Protein 1EDO (pdb70)

InterPro domains:
  IPR002347 Short-chain dehydrogenase/reductase SDR [PF00106] (79-272)
  IPR002347 Short-chain dehydrogenase/reductase SDR [PR00080] (154-165)
  IPR002347 Short-chain dehydrogenase/reductase SDR [PR00080] (207-215)
  IPR002347 Short-chain dehydrogenase/reductase SDR [PR00080] (227-246)
  IPR002347 Short-chain dehydrogenase/reductase SDR [PR00081] (79-96)
  IPR002347 Short-chain dehydrogenase/reductase SDR [PR00081] (154-165)
  IPR002347 Short-chain dehydrogenase/reductase SDR [PR00081] (201-217)
  IPR002347 Short-chain dehydrogenase/reductase SDR [PR00081] (227-246)
  IPR002347 Short-chain dehydrogenase/reductase SDR [PR00081] (248-265)
  IPR002347 Short-chain dehydrogenase/reductase SDR [PR00081] (281-301)
  IPR011284 3-oxoacyl-(acyl-carrier-protein) reductase [TIGR01830] (80-318)
  IPR020904 Short-chain dehydrogenase/reductase, conserved site [PS00061] (214-242)
  IPR036291 NAD(P)-binding domain superfamily [SSF51735] (79-318)
  IPR050259 Short-chain dehydrogenases/reductases [PTHR42879] (74-318)
  IPR057326 Ketoreductase domain [SM00822] (78-263)

Structure (mmCIF, N/CA/C/O backbone):
data_1EDO
#
_entry.id   1EDO
#
_cell.length_a   129.280
_cell.length_b   129.280
_cell.length_c   92.640
_cell.angle_alpha   90.00
_cell.angle_beta   90.00
_cell.angle_gamma   120.00
#
_symmetry.space_group_name_H-M   'P 64 2 2'
#
loop_
_entity.id
_entity.type
_entity.pdbx_description
1 polymer 'BETA-KETO ACYL CARRIER PROTEIN REDUCTASE'
2 non-polymer 'NADP NICOTINAMIDE-ADENINE-DINUCLEOTIDE PHOSPHATE'
3 water water
#
loop_
_atom_site.group_PDB
_atom_site.id
_atom_site.type_symbol
_atom_site.label_atom_id
_atom_site.label_alt_id
_atom_site.label_comp_id
_atom_site.label_asym_id
_atom_site.label_entity_id
_atom_site.label_seq_id
_atom_site.pdbx_PDB_ins_code
_atom_site.Cartn_x
_atom_site.Cartn_y
_atom_site.Cartn_z
_atom_site.occupancy
_atom_site.B_iso_or_equiv
_atom_site.auth_seq_id
_atom_site.auth_comp_id
_atom_site.auth_asym_id
_atom_site.auth_atom_id
_atom_site.pdbx_PDB_model_num
ATOM 1 N N . SE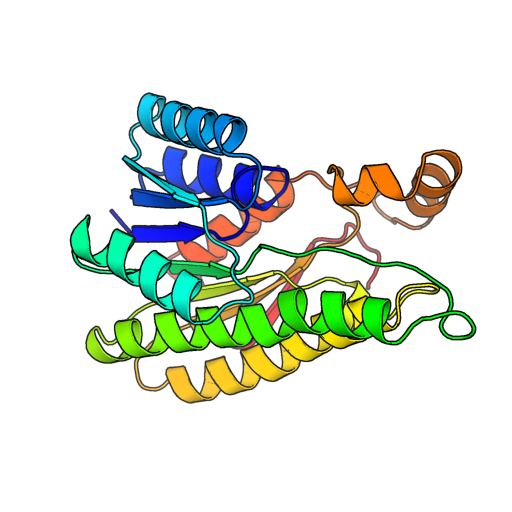R A 1 1 ? -26.060 20.922 40.507 1.00 53.96 17 SER A N 1
ATOM 2 C CA . SER A 1 1 ? -26.798 21.122 39.263 1.00 52.01 17 SER A CA 1
ATOM 3 C C . SER A 1 1 ? -28.065 21.970 39.476 1.00 52.48 17 SER A C 1
ATOM 4 O O . SER A 1 1 ? -29.007 21.533 40.137 1.00 51.81 17 SER A O 1
ATOM 7 N N . PRO A 1 2 ? -28.087 23.179 38.924 1.00 43.19 18 PRO A N 1
ATOM 8 C CA . PRO A 1 2 ? -29.224 24.073 39.124 1.00 37.94 18 PRO A CA 1
ATOM 9 C C . PRO A 1 2 ? -30.446 23.647 38.353 1.00 35.62 18 PRO A C 1
ATOM 10 O O . PRO A 1 2 ? -30.345 23.152 37.226 1.00 38.84 18 PRO A O 1
ATOM 14 N N . VAL A 1 3 ? -31.602 23.857 38.952 1.00 27.55 19 VAL A N 1
ATOM 15 C CA . VAL A 1 3 ? -32.852 23.557 38.283 1.00 31.20 19 VAL A CA 1
ATOM 16 C C . VAL A 1 3 ? -33.323 24.849 37.623 1.00 37.89 19 VAL A C 1
ATOM 17 O O . VAL A 1 3 ? -33.485 25.890 38.300 1.00 33.37 19 VAL A O 1
ATOM 21 N N . VAL A 1 4 ? -33.466 24.804 36.303 1.00 34.83 20 VAL A N 1
ATOM 22 C CA . VAL A 1 4 ? -33.893 25.956 35.538 1.00 33.12 20 VAL A CA 1
ATOM 23 C C . VAL A 1 4 ? -35.215 25.725 34.824 1.00 39.49 20 VAL A C 1
ATOM 24 O O . VAL A 1 4 ? -35.377 24.759 34.083 1.00 42.46 20 VAL A O 1
ATOM 28 N N . VAL A 1 5 ? -36.137 26.665 34.968 1.00 35.77 21 VAL A N 1
ATOM 29 C CA . VAL A 1 5 ? -37.407 26.608 34.265 1.00 33.42 21 VAL A CA 1
ATOM 30 C C . VAL A 1 5 ? -37.367 27.647 33.135 1.00 33.09 21 VAL A C 1
ATOM 31 O O . VAL A 1 5 ? -37.199 28.844 33.388 1.00 34.08 21 VAL A O 1
ATOM 35 N N . VAL A 1 6 ? -37.497 27.199 31.895 1.00 25.75 22 VAL A N 1
ATOM 36 C CA . VAL A 1 6 ? -37.497 28.093 30.736 1.00 21.44 22 VAL A CA 1
ATOM 37 C C . VAL A 1 6 ? -38.875 28.069 30.030 1.00 32.20 22 VAL A C 1
ATOM 38 O O . VAL A 1 6 ? -39.278 27.042 29.489 1.00 32.56 22 VAL A O 1
ATOM 42 N N . THR A 1 7 ? -39.596 29.191 30.017 1.00 30.61 23 THR A N 1
ATOM 43 C CA . THR A 1 7 ? -40.895 29.233 29.346 1.00 24.57 23 THR A CA 1
ATOM 44 C C . THR A 1 7 ? -40.713 29.472 27.847 1.00 31.64 23 THR A C 1
ATOM 45 O O . THR A 1 7 ? -39.822 30.219 27.433 1.00 35.44 23 THR A O 1
ATOM 49 N N . GLY A 1 8 ? -41.543 28.836 27.035 1.00 26.75 24 GLY A N 1
ATOM 50 C CA . GLY A 1 8 ? -41.435 28.962 25.581 1.00 25.19 24 GLY A CA 1
ATOM 51 C C . GLY A 1 8 ? -40.084 28.437 25.103 1.00 29.98 24 GLY A C 1
ATOM 52 O O . GLY A 1 8 ? -39.411 29.074 24.301 1.00 32.31 24 GLY A O 1
ATOM 53 N N . ALA A 1 9 ? -39.705 27.251 25.572 1.00 32.12 25 ALA A N 1
ATOM 54 C CA . ALA A 1 9 ? -38.411 26.653 25.216 1.00 28.39 25 ALA A CA 1
ATOM 55 C C . ALA A 1 9 ? -38.409 25.723 23.993 1.00 33.94 25 ALA A C 1
ATOM 56 O O . ALA A 1 9 ? -37.368 25.167 23.640 1.00 30.30 25 ALA A O 1
ATOM 58 N N . SER A 1 10 ? -39.545 25.595 23.316 1.00 30.35 26 SER A N 1
ATOM 59 C CA . SER A 1 10 ? -39.609 24.715 22.155 1.00 29.00 26 SER A CA 1
ATOM 60 C C . SER A 1 10 ? -39.015 25.277 20.899 1.00 34.00 26 SER A C 1
ATOM 61 O O . SER A 1 10 ? -38.625 24.532 20.021 1.00 36.93 26 SER A O 1
ATOM 64 N N . ARG A 1 11 ? -38.987 26.603 20.792 1.00 31.43 27 ARG A N 1
ATOM 65 C CA . ARG A 1 11 ? -38.442 27.256 19.580 1.00 28.87 27 ARG A CA 1
ATOM 66 C C . ARG A 1 11 ? -37.565 28.471 19.876 1.00 28.47 27 ARG A C 1
ATOM 67 O O . ARG A 1 11 ? -37.527 28.983 20.983 1.00 32.21 27 ARG A O 1
ATOM 75 N N . GLY A 1 12 ? -36.952 29.000 18.816 1.00 27.51 28 GLY A N 1
ATOM 76 C CA . GLY A 1 12 ? -36.119 30.214 18.886 1.00 29.75 28 GLY A CA 1
ATOM 77 C C . GLY A 1 12 ? -35.219 30.429 20.115 1.00 34.35 28 GLY A C 1
ATOM 78 O O . GLY A 1 12 ? -34.434 29.575 20.496 1.00 38.14 28 GLY A O 1
ATOM 79 N N . ILE A 1 13 ? -35.333 31.616 20.704 1.00 31.91 29 ILE A N 1
ATOM 80 C CA . ILE A 1 13 ? -34.510 32.025 21.834 1.00 25.83 29 ILE A CA 1
ATOM 81 C C . ILE A 1 13 ? -34.628 31.125 23.061 1.00 26.99 29 ILE A C 1
ATOM 82 O O . ILE A 1 13 ? -33.618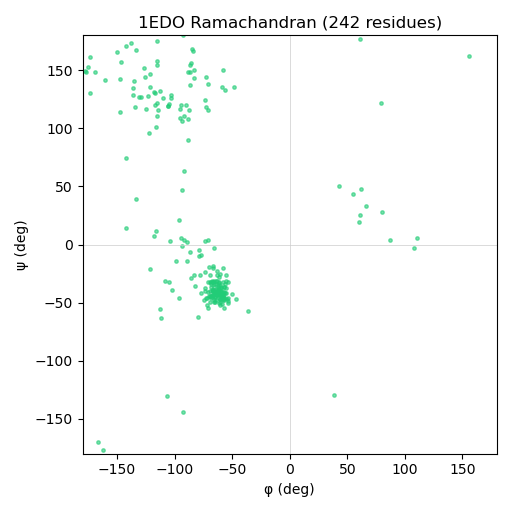 30.767 23.681 1.00 27.06 29 ILE A O 1
ATOM 87 N N . GLY A 1 14 ? -35.855 30.776 23.432 1.00 27.04 30 GLY A N 1
ATOM 88 C CA . GLY A 1 14 ? -36.073 29.917 24.603 1.00 26.67 30 GLY A CA 1
ATOM 89 C C . GLY A 1 14 ? -35.387 28.565 24.412 1.00 29.70 30 GLY A C 1
ATOM 90 O O . GLY A 1 14 ? -34.874 27.968 25.361 1.00 32.33 30 GLY A O 1
ATOM 91 N N . LYS A 1 15 ? -35.375 28.101 23.178 1.00 25.38 31 LYS A N 1
ATOM 92 C CA . LYS A 1 15 ? -34.763 26.824 22.878 1.00 29.61 31 LYS A CA 1
ATOM 93 C C . LYS A 1 15 ? -33.254 26.925 22.974 1.00 37.30 31 LYS A C 1
ATOM 94 O O . LYS A 1 15 ? -32.616 26.075 23.611 1.00 36.35 31 LYS A O 1
ATOM 100 N N . ALA A 1 16 ? -32.680 27.980 22.390 1.00 32.98 32 ALA A N 1
ATOM 101 C CA . ALA A 1 16 ? -31.219 28.177 22.449 1.00 27.56 32 ALA A CA 1
ATOM 102 C C . ALA A 1 16 ? -30.824 28.257 23.908 1.00 25.67 32 ALA A C 1
ATOM 103 O O . ALA A 1 16 ? -29.845 27.658 24.346 1.00 31.18 32 ALA A O 1
ATOM 105 N N . ILE A 1 17 ? -31.630 28.965 24.678 1.00 21.58 33 ILE A N 1
ATOM 106 C CA . ILE A 1 17 ? -31.373 29.075 26.112 1.00 22.24 33 ILE A CA 1
ATOM 107 C C . ILE A 1 17 ? -31.403 27.696 26.778 1.00 31.87 33 ILE A C 1
ATOM 108 O O . ILE A 1 17 ? -30.500 27.332 27.522 1.00 33.37 33 ILE A O 1
ATOM 113 N N . ALA A 1 18 ? -32.453 26.935 26.506 1.00 34.56 34 ALA A N 1
ATOM 114 C CA . ALA A 1 18 ? -32.594 25.612 27.088 1.00 33.50 34 ALA A CA 1
ATOM 115 C C . ALA A 1 18 ? -31.406 24.692 26.752 1.00 34.03 34 ALA A C 1
ATOM 116 O O . ALA A 1 18 ? -30.831 24.053 27.633 1.00 32.64 34 ALA A O 1
ATOM 118 N N . LEU A 1 19 ? -31.016 24.662 25.484 1.00 31.53 35 LEU A N 1
ATOM 119 C CA . LEU A 1 19 ? -29.893 23.846 25.064 1.00 31.22 35 LEU A CA 1
ATOM 120 C C . LEU A 1 19 ? -28.616 24.284 25.749 1.00 42.99 35 LEU A C 1
ATOM 121 O O . LEU A 1 19 ? -27.838 23.443 26.192 1.00 46.02 35 LEU A O 1
ATOM 126 N N . SER A 1 20 ? -28.397 25.582 25.828 1.00 37.36 36 SER A N 1
ATOM 127 C CA . SER A 1 20 ? -27.164 26.015 26.427 1.00 35.65 36 SER A CA 1
ATOM 128 C C . SER A 1 20 ? -27.066 25.734 27.917 1.00 29.83 36 SER A C 1
ATOM 129 O O . SER A 1 20 ? -26.014 25.356 28.402 1.00 33.38 36 SER A O 1
ATOM 132 N N . LEU A 1 21 ? -28.160 25.859 28.640 1.00 28.40 37 LEU A N 1
ATOM 133 C CA . LEU A 1 21 ? -28.113 25.568 30.080 1.00 30.45 37 LEU A CA 1
ATOM 134 C C . LEU A 1 21 ? -28.024 24.063 30.333 1.00 41.55 37 LEU A C 1
ATOM 135 O O . LEU A 1 21 ? -27.566 23.620 31.385 1.00 36.22 37 LEU A O 1
ATOM 140 N N . GLY A 1 22 ? -28.490 23.291 29.347 1.00 40.49 38 GLY A N 1
ATOM 141 C CA . GLY A 1 22 ? -28.442 21.853 29.416 1.00 39.47 38 GLY A CA 1
ATOM 142 C C . GLY A 1 22 ? -27.003 21.423 29.185 1.00 42.09 38 GLY A C 1
ATOM 143 O O . GLY A 1 22 ? -26.449 20.639 29.959 1.00 46.28 38 GLY A O 1
ATOM 144 N N . LYS A 1 23 ? -26.380 21.972 28.144 1.00 36.71 39 LYS A N 1
ATOM 145 C CA . LYS A 1 23 ? -24.982 21.641 27.851 1.00 38.74 39 LYS A CA 1
ATOM 146 C C . LYS A 1 23 ? -24.051 21.956 29.031 1.00 48.41 39 LYS A C 1
ATOM 147 O O . LYS A 1 23 ? -22.957 21.416 29.141 1.00 59.04 39 LYS A O 1
ATOM 149 N N . ALA A 1 24 ? -24.504 22.820 29.937 1.00 42.68 40 ALA A N 1
ATOM 150 C CA . ALA A 1 24 ? -23.715 23.194 31.112 1.00 41.17 40 ALA A CA 1
ATOM 151 C C . ALA A 1 24 ? -24.108 22.312 32.269 1.00 43.32 40 ALA A C 1
ATOM 152 O O . ALA A 1 24 ? -23.694 22.536 33.416 1.00 44.37 40 ALA A O 1
ATOM 154 N N . GLY A 1 25 ? -24.964 21.349 31.962 1.00 39.67 41 GLY A N 1
ATOM 155 C CA . GLY A 1 25 ? -25.415 20.379 32.932 1.00 39.20 41 GLY A CA 1
ATOM 156 C C . GLY A 1 25 ? -26.510 20.763 33.915 1.00 45.22 41 GLY A C 1
ATOM 157 O O . GLY A 1 25 ? -26.578 20.190 34.985 1.00 53.47 41 GLY A O 1
ATOM 158 N N . CYS A 1 26 ? -27.394 21.693 33.555 1.00 36.48 42 CYS A N 1
ATOM 159 C CA . CYS A 1 26 ? -28.479 22.026 34.479 1.00 35.52 42 CYS A CA 1
ATOM 160 C C . CYS A 1 26 ? -29.625 21.059 34.281 1.00 35.68 42 CYS A C 1
ATOM 161 O O . CYS A 1 26 ? -29.673 20.338 33.278 1.00 30.05 42 CYS A O 1
ATOM 164 N N . LYS A 1 27 ? -30.575 21.081 35.214 1.00 35.81 43 LYS A N 1
ATOM 165 C CA . LYS A 1 27 ? -31.808 20.302 35.077 1.00 35.74 43 LYS A CA 1
ATOM 166 C C . LYS A 1 27 ? -32.790 21.317 34.488 1.00 38.70 43 LYS A C 1
ATOM 167 O O . LYS A 1 27 ? -33.062 22.354 35.105 1.00 37.77 43 LYS A O 1
ATOM 173 N N . VAL A 1 28 ? -33.258 21.051 33.273 1.00 32.11 44 VAL A N 1
ATOM 174 C CA . VAL A 1 28 ? -34.114 21.983 32.560 1.00 31.44 44 VAL A CA 1
ATOM 175 C C . VAL A 1 28 ? -35.544 21.565 32.254 1.00 35.35 44 VAL A C 1
ATOM 176 O O . VAL A 1 28 ? -35.781 20.594 31.526 1.00 35.47 44 VAL A O 1
ATOM 180 N N . LEU A 1 29 ? -36.489 22.365 32.737 1.00 32.55 45 LEU A N 1
ATOM 181 C CA . LEU A 1 29 ? -37.894 22.155 32.457 1.00 33.46 45 LEU A CA 1
ATOM 182 C C . LEU A 1 29 ? -38.159 22.915 31.172 1.00 36.27 45 LEU A C 1
ATOM 183 O O . LEU A 1 29 ? -38.132 24.151 31.155 1.00 37.29 45 LEU A O 1
ATOM 188 N N . VAL A 1 30 ? -38.365 22.199 30.076 1.00 33.17 46 VAL A N 1
ATOM 189 C CA . VAL A 1 30 ? -38.654 22.866 28.828 1.00 32.84 46 VAL A CA 1
ATOM 190 C C . VAL A 1 30 ? -40.162 22.998 28.599 1.00 42.01 46 VAL A C 1
ATOM 191 O O . VAL A 1 30 ? -40.860 22.012 28.342 1.00 41.05 46 VAL A O 1
ATOM 195 N N . ASN A 1 31 ? -40.677 24.219 28.754 1.00 34.12 47 ASN A N 1
ATOM 196 C CA . ASN A 1 31 ? -42.099 24.468 28.581 1.00 28.88 47 ASN A CA 1
ATOM 197 C C . ASN A 1 31 ? -42.426 24.739 27.125 1.00 32.02 47 ASN A C 1
ATOM 198 O O . ASN A 1 31 ? -41.587 25.219 26.357 1.00 32.41 47 ASN A O 1
ATOM 203 N N . TYR A 1 32 ? -43.624 24.355 26.720 1.00 28.99 48 TYR A N 1
ATOM 204 C CA . TYR A 1 32 ? -44.066 24.605 25.358 1.00 27.87 48 TYR A CA 1
ATOM 205 C C . TYR A 1 32 ? -45.564 24.770 25.414 1.00 35.84 48 TYR A C 1
ATOM 206 O O . TYR A 1 32 ? -46.184 24.482 26.441 1.00 38.44 48 TYR A O 1
ATOM 215 N N . ALA A 1 33 ? -46.141 25.292 24.348 1.00 31.06 49 ALA A N 1
ATOM 216 C CA . ALA A 1 33 ? -47.575 25.514 24.345 1.00 30.51 49 ALA A CA 1
ATOM 217 C C . ALA A 1 33 ? -48.192 24.584 23.349 1.00 40.12 49 ALA A C 1
ATOM 218 O O . ALA A 1 33 ? -49.080 23.811 23.691 1.00 44.67 49 ALA A O 1
ATOM 220 N N . ARG A 1 34 ? -47.710 24.657 22.119 1.00 30.79 50 ARG A N 1
ATOM 221 C CA . ARG A 1 34 ? -48.271 23.842 21.066 1.00 34.52 50 ARG A CA 1
ATOM 222 C C . ARG A 1 34 ? -47.240 22.919 20.416 1.00 45.05 50 ARG A C 1
ATOM 223 O O . ARG A 1 34 ? -47.600 21.932 19.794 1.00 52.51 50 ARG A O 1
ATOM 225 N N . SER A 1 35 ? -45.957 23.245 20.547 1.00 40.92 51 SER A N 1
ATOM 226 C CA . SER A 1 35 ? -44.923 22.449 19.882 1.00 39.51 51 SER A CA 1
ATOM 227 C C . SER A 1 35 ? -44.345 21.325 20.694 1.00 41.01 51 SER A C 1
ATOM 228 O O . SER A 1 35 ? -43.145 21.300 20.970 1.00 36.67 51 SER A O 1
ATOM 231 N N . ALA A 1 36 ? -45.194 20.366 21.033 1.00 39.49 52 ALA A N 1
ATOM 232 C CA . ALA A 1 36 ? -44.803 19.194 21.814 1.00 37.01 52 ALA A CA 1
ATOM 233 C C . ALA A 1 36 ? -43.614 18.435 21.231 1.00 31.06 52 ALA A C 1
ATOM 234 O O . ALA A 1 36 ? -42.671 18.095 21.938 1.00 34.51 52 ALA A O 1
ATOM 236 N N . LYS A 1 37 ? -43.676 18.147 19.940 1.00 27.38 53 LYS A N 1
ATOM 237 C CA . LYS A 1 37 ? -42.608 17.409 19.314 1.00 29.82 53 LYS A CA 1
ATOM 238 C C . LYS A 1 37 ? -41.296 18.177 19.376 1.00 43.22 53 LYS A C 1
ATOM 239 O O . LYS A 1 37 ? -40.249 17.609 19.683 1.00 45.03 53 LYS A O 1
ATOM 241 N N . ALA A 1 38 ? -41.377 19.465 19.138 1.00 39.81 54 ALA A N 1
ATOM 242 C CA . ALA A 1 38 ? -40.127 20.238 19.111 1.00 32.03 54 ALA A CA 1
ATOM 243 C C . ALA A 1 38 ? -39.527 20.312 20.517 1.00 29.12 54 ALA A C 1
ATOM 244 O O . ALA A 1 38 ? -38.304 20.214 20.695 1.00 36.14 54 ALA A O 1
ATOM 246 N N . ALA A 1 39 ? -40.353 20.371 21.574 1.00 27.12 55 ALA A N 1
ATOM 247 C CA . ALA A 1 39 ? -39.849 20.405 22.937 1.00 28.23 55 ALA A CA 1
ATOM 248 C C . ALA A 1 39 ? -39.143 19.096 23.264 1.00 40.12 55 ALA A C 1
ATOM 249 O O . ALA A 1 39 ? -38.093 19.100 23.901 1.00 41.15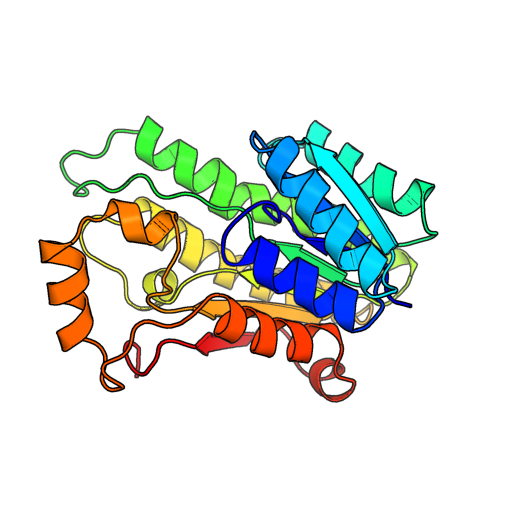 55 ALA A O 1
ATOM 251 N N . GLU A 1 40 ? -39.733 17.983 22.840 1.00 41.48 56 GLU A N 1
ATOM 252 C CA . GLU A 1 40 ? -39.171 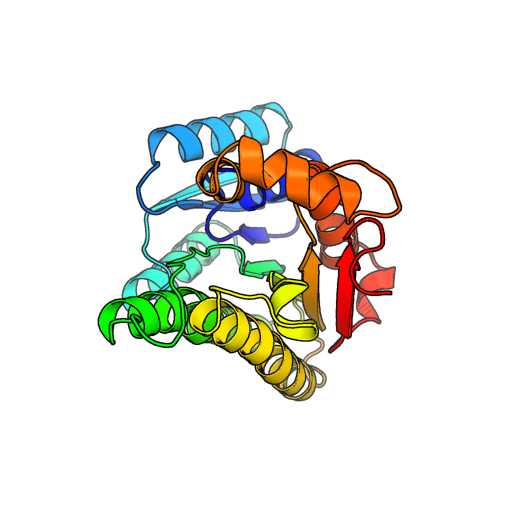16.654 23.116 1.00 39.73 56 GLU A CA 1
ATOM 253 C C . GLU A 1 40 ? -37.763 16.535 22.543 1.00 37.08 56 GLU A C 1
ATOM 254 O O . GLU A 1 40 ? -36.845 16.066 23.213 1.00 36.83 56 GLU A O 1
ATOM 256 N N . GLU A 1 41 ? -37.592 17.006 21.313 1.00 31.04 57 GLU A N 1
ATOM 257 C CA . GLU A 1 41 ? -36.285 16.980 20.676 1.00 37.74 57 GLU A CA 1
ATOM 258 C C . GLU A 1 41 ? -35.281 17.815 21.469 1.00 41.12 57 GLU A C 1
ATOM 259 O O . GLU A 1 41 ? -34.088 17.519 21.493 1.00 39.64 57 GLU A O 1
ATOM 265 N N . VAL A 1 42 ? -35.770 18.876 22.091 1.00 40.40 58 VAL A N 1
ATOM 266 C CA . VAL A 1 42 ? -34.908 19.727 22.874 1.00 40.91 58 VAL A CA 1
ATOM 267 C C . VAL A 1 42 ? -34.494 18.946 24.109 1.00 41.69 58 VAL A C 1
ATOM 268 O O . VAL A 1 42 ? -33.317 18.908 24.474 1.00 40.63 58 VAL A O 1
ATOM 272 N N . SER A 1 43 ? -35.462 18.277 24.717 1.00 40.23 59 SER A N 1
ATOM 273 C CA . SER A 1 43 ? -35.200 17.472 25.898 1.00 43.06 59 SER A CA 1
ATOM 274 C C . SER A 1 43 ? -34.149 16.407 25.603 1.00 50.40 59 SER A C 1
ATOM 275 O O . SER A 1 43 ? -33.261 16.138 26.420 1.00 45.63 59 SER A O 1
ATOM 278 N N . LYS A 1 44 ? -34.275 15.777 24.432 1.00 45.75 60 LYS A N 1
ATOM 279 C CA . LYS A 1 44 ? -33.369 14.706 24.069 1.00 44.94 60 LYS A CA 1
ATOM 280 C C . LYS A 1 44 ? -31.941 15.224 23.890 1.00 48.82 60 LYS A C 1
ATOM 281 O O . LYS A 1 44 ? -30.981 14.615 24.374 1.00 48.32 60 LYS A O 1
ATOM 283 N N . GLN A 1 45 ? -31.818 16.372 23.229 1.00 44.86 61 GLN A N 1
ATOM 284 C CA . GLN A 1 45 ? -30.506 17.003 22.999 1.00 40.23 61 GLN A CA 1
ATOM 285 C C . GLN A 1 45 ? -29.831 17.332 24.329 1.00 37.90 61 GLN A C 1
ATOM 286 O O . GLN A 1 45 ? -28.653 17.035 24.527 1.00 38.06 61 GLN A O 1
ATOM 292 N N . ILE A 1 46 ? -30.590 17.937 25.227 1.00 32.34 62 ILE A N 1
ATOM 293 C CA . ILE A 1 46 ? -30.069 18.298 26.541 1.00 32.79 62 ILE A CA 1
ATOM 294 C C . ILE A 1 46 ? -29.512 17.044 27.204 1.00 48.30 62 ILE A C 1
ATOM 295 O O . ILE A 1 46 ? -28.432 17.063 27.795 1.00 46.21 62 ILE A O 1
ATOM 300 N N . GLU A 1 47 ? -30.233 15.944 27.054 1.00 50.30 63 GLU A N 1
ATOM 301 C CA . GLU A 1 47 ? -29.830 14.673 27.621 1.00 48.40 63 GLU A CA 1
ATOM 302 C C . GLU A 1 47 ? -28.577 14.090 26.992 1.00 51.31 63 GLU A C 1
ATOM 303 O O . GLU A 1 47 ? -27.684 13.640 27.693 1.00 50.88 63 GLU A O 1
ATOM 309 N N . ALA A 1 48 ? -28.503 14.117 25.665 1.00 50.71 64 ALA A N 1
ATOM 310 C CA . ALA A 1 48 ? -27.346 13.607 24.956 1.00 52.24 64 ALA A CA 1
ATOM 311 C C . ALA A 1 48 ? -26.089 14.312 25.465 1.00 68.18 64 ALA A C 1
ATOM 312 O O . ALA A 1 48 ? -24.980 13.792 25.453 1.00 73.51 64 ALA A O 1
ATOM 314 N N . TYR A 1 49 ? -26.310 15.534 25.970 1.00 65.99 65 TYR A N 1
ATOM 315 C CA . TYR A 1 49 ? -25.282 16.423 26.480 1.00 66.84 65 TYR A CA 1
ATOM 316 C C . TYR A 1 49 ? -24.895 16.139 27.895 1.00 69.76 65 TYR A C 1
ATOM 317 O O . TYR A 1 49 ? -23.831 16.543 28.349 1.00 77.46 65 TYR A O 1
ATOM 326 N N . GLY A 1 50 ? -25.806 15.563 28.656 1.00 56.57 66 GLY A N 1
ATOM 327 C CA . GLY A 1 50 ? -25.500 15.296 30.043 1.00 54.39 66 GLY A CA 1
ATOM 328 C C . GLY A 1 50 ? -26.294 16.160 31.014 1.00 66.47 66 GLY A C 1
ATOM 329 O O . GLY A 1 50 ? -26.061 16.117 32.217 1.00 72.38 66 GLY A O 1
ATOM 330 N N . GLY A 1 51 ? -27.229 16.947 30.485 1.00 55.77 67 GLY A N 1
ATOM 331 C CA . GLY A 1 51 ? -28.067 17.752 31.357 1.00 53.54 67 GLY A CA 1
ATOM 332 C C . GLY A 1 51 ? -29.285 16.882 31.595 1.00 57.18 67 GLY A C 1
ATOM 333 O O . GLY A 1 51 ? -29.350 15.782 31.072 1.00 58.61 67 GLY A O 1
ATOM 334 N N . GLN A 1 52 ? -30.246 17.354 32.370 1.00 49.07 68 GLN A N 1
ATOM 335 C CA . GLN A 1 52 ? -31.470 16.578 32.585 1.00 44.26 68 GLN A CA 1
ATOM 336 C C . GLN A 1 52 ? -32.645 17.447 32.104 1.00 49.70 68 GLN A C 1
ATOM 337 O O . GLN A 1 52 ? -32.577 18.673 32.155 1.00 53.36 68 GLN A O 1
ATOM 343 N N . ALA A 1 53 ? -33.693 16.816 31.562 1.00 43.27 69 ALA A N 1
ATOM 344 C CA . ALA A 1 53 ? -34.830 17.572 31.031 1.00 36.63 69 ALA A CA 1
ATOM 345 C C . ALA A 1 53 ? -36.189 16.896 31.168 1.00 42.95 69 ALA A C 1
ATOM 346 O O . ALA A 1 53 ? -36.311 15.683 31.020 1.00 45.89 69 ALA A O 1
ATOM 348 N N . ILE A 1 54 ? -37.162 17.653 31.440 1.00 39.88 70 ILE A N 1
ATOM 349 C CA . ILE A 1 54 ? -38.583 17.288 31.503 1.00 39.12 70 ILE A CA 1
ATOM 350 C C . ILE A 1 54 ? -39.408 18.294 30.701 1.00 45.07 70 ILE A C 1
ATOM 351 O O . ILE A 1 54 ? -39.143 19.504 30.738 1.00 46.44 70 ILE A O 1
ATOM 356 N N . THR A 1 55 ? -40.228 17.801 29.772 1.00 37.81 71 THR A N 1
ATOM 357 C CA . THR A 1 55 ? -41.047 18.699 28.945 1.00 34.66 71 THR A CA 1
ATOM 358 C C . THR A 1 55 ? -42.380 18.974 29.643 1.00 40.24 71 THR A C 1
ATOM 359 O O . THR A 1 55 ? -42.829 18.189 30.491 1.00 43.65 71 THR A O 1
ATOM 363 N N . PHE A 1 56 ? -42.955 20.162 29.453 1.00 35.48 72 PHE A N 1
ATOM 364 C CA . PHE A 1 56 ? -44.200 20.542 30.098 1.00 30.13 72 PHE A CA 1
ATOM 365 C C . PHE A 1 56 ? -45.013 21.458 29.194 1.00 38.85 72 PHE A C 1
ATOM 366 O O . PHE A 1 56 ? -44.595 22.580 28.859 1.00 35.51 72 PHE A O 1
ATOM 374 N N . GLY A 1 57 ? -46.160 20.957 28.754 1.00 37.91 73 GLY A N 1
ATOM 375 C CA . GLY A 1 57 ? -47.042 21.694 27.886 1.00 35.99 73 GLY A CA 1
ATOM 376 C C . GLY A 1 57 ? -47.992 22.466 28.769 1.00 38.66 73 GLY A C 1
ATOM 377 O O . GLY A 1 57 ? -48.712 21.892 29.575 1.00 42.00 73 GLY A O 1
ATOM 378 N N . GLY A 1 58 ? -47.967 23.782 28.622 1.00 32.86 74 GLY A N 1
ATOM 379 C CA . GLY A 1 58 ? -48.821 24.639 29.411 1.00 33.27 74 GLY A CA 1
ATOM 380 C C . GLY A 1 58 ? -48.773 26.042 28.849 1.00 35.74 74 GLY A C 1
ATOM 381 O O . GLY A 1 58 ? -47.762 26.475 28.292 1.00 34.15 74 GLY A O 1
ATOM 382 N N . ASP A 1 59 ? -49.897 26.737 28.994 1.00 35.18 75 ASP A N 1
ATOM 383 C CA . ASP A 1 59 ? -50.049 28.115 28.548 1.00 33.48 75 ASP A CA 1
ATOM 384 C C . ASP A 1 59 ? -49.670 29.007 29.731 1.00 36.75 75 ASP A C 1
ATOM 385 O O . ASP A 1 59 ? -50.405 29.080 30.718 1.00 33.04 75 ASP A O 1
ATOM 390 N N . VAL A 1 60 ? -48.532 29.705 29.636 1.00 33.38 76 VAL A N 1
ATOM 391 C CA . VAL A 1 60 ? -48.095 30.550 30.758 1.00 29.86 76 VAL A CA 1
ATOM 392 C C . VAL A 1 60 ? -48.875 31.830 31.053 1.00 33.10 76 VAL A C 1
ATOM 393 O O . VAL A 1 60 ? -48.535 32.570 31.998 1.00 34.37 76 VAL A O 1
ATOM 397 N N . SER A 1 61 ? -49.951 32.050 30.320 1.00 28.60 77 SER A N 1
ATOM 398 C CA . SER A 1 61 ? -50.802 33.201 30.599 1.00 31.95 77 SER A CA 1
ATOM 399 C C . SER A 1 61 ? -51.921 32.770 31.537 1.00 41.31 77 SER A C 1
ATOM 400 O O . SER A 1 61 ? -52.749 33.590 31.941 1.00 49.50 77 SER A O 1
ATOM 403 N N . LYS A 1 62 ? -51.940 31.481 31.891 1.00 36.45 78 LYS A N 1
ATOM 404 C CA . LYS A 1 62 ? -52.974 30.936 32.780 1.00 32.80 78 LYS A CA 1
ATOM 405 C C . LYS A 1 62 ? -52.419 30.563 34.139 1.00 29.34 78 LYS A C 1
ATOM 406 O O . LYS A 1 62 ? -51.483 29.775 34.230 1.00 32.30 78 LYS A O 1
ATOM 412 N N . GLU A 1 63 ? -53.009 31.077 35.216 1.00 28.69 79 GLU A N 1
ATOM 413 C CA . GLU A 1 63 ? -52.479 30.716 36.511 1.00 28.34 79 GLU A CA 1
ATOM 414 C C . GLU A 1 63 ? -52.360 29.237 36.779 1.00 39.72 79 GLU A C 1
ATOM 415 O O . GLU A 1 63 ? -51.321 28.778 37.244 1.00 39.16 79 GLU A O 1
ATOM 421 N N . ALA A 1 64 ? -53.404 28.489 36.457 1.00 40.62 80 ALA A N 1
ATOM 422 C CA . ALA A 1 64 ? -53.399 27.060 36.681 1.00 38.45 80 ALA A CA 1
ATOM 423 C C . ALA A 1 64 ? -52.196 26.392 36.049 1.00 35.88 80 ALA A C 1
ATOM 424 O O . ALA A 1 64 ? -51.498 25.608 36.688 1.00 41.19 80 ALA A O 1
ATOM 426 N N . ASP A 1 65 ? -51.960 26.688 34.773 1.00 26.92 81 ASP A N 1
ATOM 427 C CA . ASP A 1 65 ? -50.838 26.080 34.055 1.00 24.30 81 ASP A CA 1
ATOM 428 C C . ASP A 1 65 ? -49.495 26.443 34.670 1.00 35.19 81 ASP A C 1
ATOM 429 O O . ASP A 1 65 ? -48.558 25.636 34.680 1.00 37.65 81 ASP A O 1
ATOM 434 N N . VAL A 1 66 ? -49.412 27.661 35.174 1.00 31.31 82 VAL A N 1
ATOM 435 C CA . VAL A 1 66 ? -48.196 28.137 35.779 1.00 31.55 82 VAL A CA 1
ATOM 436 C C . VAL A 1 66 ? -47.909 27.442 37.086 1.00 34.89 82 VAL A C 1
ATOM 437 O O . VAL A 1 66 ? -46.771 27.062 37.351 1.00 34.55 82 VAL A O 1
ATOM 441 N N . GLU A 1 67 ? -48.934 27.285 37.918 1.00 33.70 83 GLU A N 1
ATOM 442 C CA . GLU A 1 67 ? -48.744 26.638 39.205 1.00 33.47 83 GLU A CA 1
ATOM 443 C C . GLU A 1 67 ? -48.375 25.182 38.991 1.00 40.97 83 GLU A C 1
ATOM 444 O O . GLU A 1 67 ? -47.545 24.612 39.710 1.00 39.51 83 GLU A O 1
ATOM 450 N N . ALA A 1 68 ? -48.949 24.612 37.931 1.00 35.47 84 ALA A N 1
ATOM 451 C CA . ALA A 1 68 ? -48.672 23.245 37.540 1.00 36.03 84 ALA A CA 1
ATOM 452 C C . ALA A 1 68 ? -47.238 23.106 37.041 1.00 47.42 84 ALA A C 1
ATOM 453 O O . ALA A 1 68 ? -46.534 22.182 37.428 1.00 48.15 84 ALA A O 1
ATOM 455 N N . MET A 1 69 ? -46.802 24.031 36.188 1.00 44.48 85 MET A N 1
ATOM 456 C CA . MET A 1 69 ? -45.434 23.990 35.669 1.00 38.62 85 MET A CA 1
ATOM 457 C C . MET A 1 69 ? -44.402 24.035 36.801 1.00 38.56 85 MET A C 1
ATOM 458 O O . MET A 1 69 ? -43.440 23.263 36.804 1.00 36.43 85 MET A O 1
ATOM 463 N N . MET A 1 70 ? -44.617 24.899 37.791 1.00 32.82 86 MET A N 1
ATOM 464 C CA . MET A 1 70 ? -43.696 24.968 38.912 1.00 30.45 86 MET A CA 1
ATOM 465 C C . MET A 1 70 ? -43.725 23.656 39.692 1.00 43.05 86 MET A C 1
ATOM 466 O O . MET A 1 70 ? -42.660 23.094 40.018 1.00 41.25 86 MET A O 1
ATOM 471 N N . LYS A 1 71 ? -44.933 23.148 39.954 1.00 43.40 87 LYS A N 1
ATOM 472 C CA . LYS A 1 71 ? -45.094 21.880 40.690 1.00 43.10 87 LYS A CA 1
ATOM 473 C C . LYS A 1 71 ? -44.295 20.756 40.007 1.00 41.74 87 LYS A C 1
ATOM 474 O O . LYS A 1 71 ? -43.531 20.029 40.666 1.00 42.03 87 LYS A O 1
ATOM 480 N N . THR A 1 72 ? -44.420 20.634 38.688 1.00 36.05 88 THR A N 1
ATOM 481 C CA . THR A 1 72 ? -43.681 19.594 38.026 1.00 36.95 88 THR A CA 1
ATOM 482 C C . THR A 1 72 ? -42.176 19.616 38.214 1.00 46.08 88 THR A C 1
ATOM 483 O O . THR A 1 72 ? -41.552 18.575 38.390 1.00 48.95 88 THR A O 1
ATOM 487 N N . ALA A 1 73 ? -41.582 20.799 38.270 1.00 46.64 89 ALA A N 1
ATOM 488 C CA . ALA A 1 73 ? -40.149 20.877 38.488 1.00 41.53 89 ALA A CA 1
ATOM 489 C C . ALA A 1 73 ? -39.845 20.538 39.948 1.00 42.39 89 ALA A C 1
ATOM 490 O O . ALA A 1 73 ? -38.886 19.846 40.249 1.00 38.31 89 ALA A O 1
ATOM 492 N N . ILE A 1 74 ? -40.676 21.026 40.850 1.00 36.84 90 ILE A N 1
ATOM 493 C CA . ILE A 1 74 ? -40.480 20.743 42.253 1.00 37.55 90 ILE A CA 1
ATOM 494 C C . ILE A 1 74 ? -40.697 19.257 42.601 1.00 46.36 90 ILE A C 1
ATOM 495 O O . ILE A 1 74 ? -40.016 18.718 43.464 1.00 47.00 90 ILE A O 1
ATOM 500 N N . ASP A 1 75 ? -41.597 18.584 41.897 1.00 47.77 91 ASP A N 1
ATOM 501 C CA . ASP A 1 75 ? -41.814 17.178 42.193 1.00 46.09 91 ASP A CA 1
ATOM 502 C C . ASP A 1 75 ? -40.631 16.401 41.673 1.00 49.10 91 ASP A C 1
ATOM 503 O O . ASP A 1 75 ? -40.158 15.470 42.314 1.00 55.42 91 ASP A O 1
ATOM 508 N N . ALA A 1 76 ? -40.128 16.820 40.528 1.00 40.02 92 ALA A N 1
ATOM 509 C CA . ALA A 1 76 ? -39.014 16.129 39.889 1.00 40.54 92 ALA A CA 1
ATOM 510 C C . ALA A 1 76 ? -37.676 16.287 40.602 1.00 52.94 92 ALA A C 1
ATOM 511 O O . ALA A 1 76 ? -37.008 15.309 40.926 1.00 53.19 92 ALA A O 1
ATOM 513 N N . TRP A 1 77 ? -37.286 17.533 40.813 1.00 51.14 93 TRP A N 1
ATOM 514 C CA . TRP A 1 77 ? -36.051 17.885 41.480 1.00 43.86 93 TRP A CA 1
ATOM 515 C C . TRP A 1 77 ? -3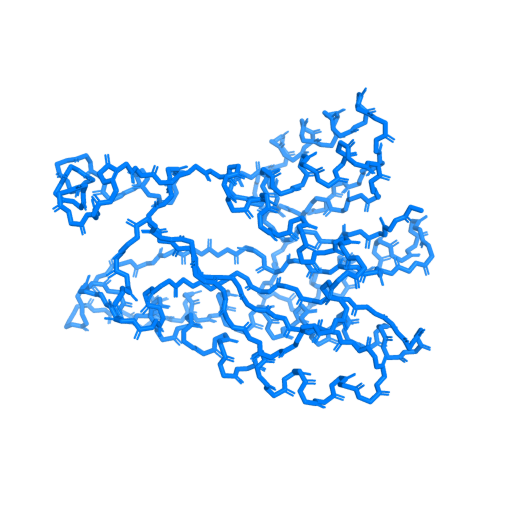6.549 18.579 42.746 1.00 51.41 93 TRP A C 1
ATOM 516 O O . TRP A 1 77 ? -37.756 18.683 42.944 1.00 59.00 93 TRP A O 1
ATOM 527 N N . GLY A 1 78 ? -35.702 18.965 43.674 1.00 48.25 94 GLY A N 1
ATOM 528 C CA . GLY A 1 78 ? -36.288 19.485 44.901 1.00 49.93 94 GLY A CA 1
ATOM 529 C C . GLY A 1 78 ? -36.655 20.951 44.986 1.00 50.02 94 GLY A C 1
ATOM 530 O O . GLY A 1 78 ? -37.235 21.398 45.977 1.00 45.80 94 GLY A O 1
ATOM 531 N N . THR A 1 79 ? -36.294 21.706 43.955 1.00 46.63 95 THR A N 1
ATOM 532 C CA . THR A 1 79 ? -36.468 23.130 44.005 1.00 44.81 95 THR A CA 1
ATOM 533 C C . THR A 1 79 ? -36.310 23.730 42.625 1.00 49.03 95 THR A C 1
ATOM 534 O O . THR A 1 79 ? -36.245 23.017 41.605 1.00 43.14 95 THR A O 1
ATOM 538 N N . ILE A 1 80 ? -36.240 25.062 42.595 1.00 42.33 96 ILE A N 1
ATOM 539 C CA . ILE A 1 80 ? -36.030 25.807 41.369 1.00 36.82 96 ILE A CA 1
ATOM 540 C C . ILE A 1 80 ? -35.014 26.863 41.725 1.00 35.09 96 ILE A C 1
ATOM 541 O O . ILE A 1 80 ? -35.149 27.541 42.745 1.00 34.73 96 ILE A O 1
ATOM 546 N N . ASP A 1 81 ? -33.954 26.947 40.931 1.00 35.17 97 ASP A N 1
ATOM 547 C CA . ASP A 1 81 ? -32.860 27.888 41.180 1.00 33.89 97 ASP A CA 1
ATOM 548 C C . ASP A 1 81 ? -32.972 29.087 40.270 1.00 36.44 97 ASP A C 1
ATOM 549 O O . ASP A 1 81 ? -32.716 30.213 40.689 1.00 36.22 97 ASP A O 1
ATOM 554 N N . VAL A 1 82 ? -33.352 28.822 39.026 1.00 29.64 98 VAL A N 1
ATOM 555 C CA . VAL A 1 82 ? -33.489 29.851 38.011 1.00 30.45 98 VAL A CA 1
ATOM 556 C C . VAL A 1 82 ? -34.779 29.717 37.194 1.00 37.48 98 VAL A C 1
ATOM 557 O O . VAL A 1 82 ? -35.188 28.609 36.813 1.00 35.47 98 VAL A O 1
ATOM 561 N N . VAL A 1 83 ? -35.392 30.860 36.887 1.00 33.88 99 VAL A N 1
ATOM 562 C CA . VAL A 1 83 ? -36.581 30.915 36.030 1.00 31.27 99 VAL A CA 1
ATOM 563 C C . VAL A 1 83 ? -36.320 31.948 34.954 1.00 28.01 99 VAL A C 1
ATOM 564 O O . VAL A 1 83 ? -35.940 33.085 35.248 1.00 31.34 99 VAL A O 1
ATOM 568 N N . VAL A 1 84 ? -36.493 31.551 33.705 1.00 24.09 100 VAL A N 1
ATOM 569 C CA . VAL A 1 84 ? -36.295 32.433 32.581 1.00 22.95 100 VAL A CA 1
ATOM 570 C C . VAL A 1 84 ? -37.641 32.594 31.918 1.00 31.81 100 VAL A C 1
ATOM 571 O O . VAL A 1 84 ? -38.172 31.654 31.325 1.00 29.08 100 VAL A O 1
ATOM 575 N N . ASN A 1 85 ? -38.202 33.794 32.039 1.00 27.02 101 ASN A N 1
ATOM 576 C CA . ASN A 1 85 ? -39.511 34.087 31.464 1.00 23.20 101 ASN A CA 1
ATOM 577 C C . ASN A 1 85 ? -39.344 34.568 30.034 1.00 22.77 101 ASN A C 1
ATOM 578 O O . ASN A 1 85 ? -39.148 35.747 29.762 1.00 28.83 101 ASN A O 1
ATOM 583 N N . ASN A 1 86 ? -39.363 33.608 29.121 1.00 18.24 102 ASN A N 1
ATOM 584 C CA . ASN A 1 86 ? -39.119 33.876 27.719 1.00 19.35 102 ASN A CA 1
ATOM 585 C C . ASN A 1 86 ? -40.321 33.876 26.777 1.00 32.81 102 ASN A C 1
ATOM 586 O O . ASN A 1 86 ? -40.318 34.607 25.775 1.00 35.37 102 ASN A O 1
ATOM 591 N N . ALA A 1 87 ? -41.337 33.059 27.059 1.00 27.44 103 ALA A N 1
ATOM 592 C CA . ALA A 1 87 ? -42.505 32.976 26.181 1.00 24.93 103 ALA A CA 1
ATOM 593 C C . ALA A 1 87 ? -43.063 34.346 25.799 1.00 31.25 103 ALA A C 1
ATOM 594 O O . ALA A 1 87 ? -43.231 35.212 26.652 1.00 27.24 103 ALA A O 1
ATOM 596 N N . GLY A 1 88 ? -43.395 34.528 24.524 1.00 24.53 104 GLY A N 1
ATOM 597 C CA . GLY A 1 88 ? -43.994 35.789 24.080 1.00 22.01 104 GLY A CA 1
ATOM 598 C C . GLY A 1 88 ? -44.439 35.729 22.624 1.00 26.99 104 GLY A C 1
ATOM 599 O O . GLY A 1 88 ? -43.991 34.884 21.853 1.00 29.54 104 GLY A O 1
ATOM 600 N N . ILE A 1 89 ? -45.313 36.650 22.250 1.00 23.14 105 ILE A N 1
ATOM 601 C CA . ILE A 1 89 ? -45.825 36.726 20.902 1.00 21.52 105 ILE A CA 1
ATOM 602 C C . ILE A 1 89 ? -45.977 38.184 20.504 1.00 30.27 105 ILE A C 1
ATOM 603 O O . ILE A 1 89 ? -45.884 39.085 21.356 1.00 27.05 105 ILE A O 1
ATOM 608 N N . THR A 1 90 ? -46.261 38.423 19.225 1.00 30.21 106 THR A N 1
ATOM 609 C CA . THR A 1 90 ? -46.532 39.773 18.730 1.00 29.58 106 THR A CA 1
ATOM 610 C C . THR A 1 90 ? -47.866 39.751 17.993 1.00 29.72 106 THR A C 1
ATOM 611 O O . THR A 1 90 ? -48.259 38.727 17.434 1.00 29.36 106 THR A O 1
ATOM 615 N N . ARG A 1 91 ? -48.552 40.887 17.972 1.00 28.06 107 ARG A N 1
ATOM 616 C CA . ARG A 1 91 ? -49.799 41.069 17.216 1.00 26.85 107 ARG A CA 1
ATOM 617 C C . ARG A 1 91 ? -49.707 42.481 16.673 1.00 32.34 107 ARG A C 1
ATOM 618 O O . ARG A 1 91 ? -50.334 43.402 17.215 1.00 31.96 107 ARG A O 1
ATOM 626 N N . ASP A 1 92 ? -48.862 42.648 15.663 1.00 24.62 108 ASP A N 1
ATOM 627 C CA . ASP A 1 92 ? -48.570 43.958 15.068 1.00 27.26 108 ASP A CA 1
ATOM 628 C C . ASP A 1 92 ? -49.674 44.599 14.247 1.00 39.28 108 ASP A C 1
ATOM 629 O O . ASP A 1 92 ? -50.264 43.971 13.383 1.00 42.81 108 ASP A O 1
ATOM 634 N N . THR A 1 93 ? -49.843 45.905 14.442 1.00 36.01 109 THR A N 1
ATOM 635 C CA . THR A 1 93 ? -50.806 46.684 13.682 1.00 36.02 109 THR A CA 1
ATOM 636 C C . THR A 1 93 ? -50.681 48.134 14.134 1.00 34.72 109 THR A C 1
ATOM 637 O O . THR A 1 93 ? -50.339 48.404 15.294 1.00 28.37 109 THR A O 1
ATOM 641 N N . LEU A 1 94 ? -50.945 49.080 13.240 1.00 29.59 110 LEU A N 1
ATOM 642 C CA . LEU A 1 94 ? -50.898 50.484 13.635 1.00 27.00 110 LEU A CA 1
ATOM 643 C C . LEU A 1 94 ? -51.870 50.714 14.761 1.00 32.85 110 LEU A C 1
ATOM 644 O O . LEU A 1 94 ? -52.884 50.025 14.870 1.00 38.05 110 LEU A O 1
ATOM 649 N N . LEU A 1 95 ? -51.561 51.669 15.610 1.00 27.64 111 LEU A N 1
ATOM 650 C CA . LEU A 1 95 ? -52.402 51.982 16.764 1.00 27.36 111 LEU A CA 1
ATOM 651 C C . LEU A 1 95 ? -53.840 52.281 16.337 1.00 35.03 111 LEU A C 1
ATOM 652 O O . LEU A 1 95 ? -54.810 51.946 17.020 1.00 35.11 111 LEU A O 1
ATOM 657 N N . ILE A 1 96 ? -53.953 52.943 15.200 1.00 35.69 112 ILE A N 1
ATOM 658 C CA . ILE A 1 96 ? -55.220 53.379 14.651 1.00 38.85 112 ILE A CA 1
ATOM 659 C C . ILE A 1 96 ? -56.203 52.260 14.187 1.00 38.94 112 ILE A C 1
ATOM 660 O O . ILE A 1 96 ? -57.398 52.476 14.095 1.00 40.84 112 ILE A O 1
ATOM 665 N N . ARG A 1 97 ? -55.660 51.074 13.939 1.00 31.19 113 ARG A N 1
ATOM 666 C CA . ARG A 1 97 ? -56.453 49.936 13.481 1.00 30.44 113 ARG A CA 1
ATOM 667 C C . ARG A 1 97 ? -56.423 48.784 14.462 1.00 37.57 113 ARG A C 1
ATOM 668 O O . ARG A 1 97 ? -56.857 47.682 14.138 1.00 42.93 113 ARG A O 1
ATOM 676 N N . MET A 1 98 ? -55.830 49.005 15.625 1.00 37.60 114 MET A N 1
ATOM 677 C CA . MET A 1 98 ? -55.670 47.943 16.601 1.00 37.15 114 MET A CA 1
ATOM 678 C C . MET A 1 98 ? -56.931 47.538 17.333 1.00 40.36 114 MET A C 1
ATOM 679 O O . MET A 1 98 ? -57.585 48.349 17.988 1.00 39.25 114 MET A O 1
ATOM 684 N N . LYS A 1 99 ? -57.236 46.247 17.259 1.00 32.20 115 LYS A N 1
ATOM 685 C CA . LYS A 1 99 ? -58.415 45.726 17.930 1.00 27.90 115 LYS A CA 1
ATOM 686 C C . LYS A 1 99 ? -58.064 45.452 19.365 1.00 31.21 115 LYS A C 1
ATOM 687 O O . LYS A 1 99 ? -56.938 45.117 19.682 1.00 34.04 115 LYS A O 1
ATOM 693 N N . LYS A 1 100 ? -59.040 45.575 20.243 1.00 28.40 116 LYS A N 1
ATOM 694 C CA . LYS A 1 100 ? -58.801 45.353 21.656 1.00 32.01 116 LYS A CA 1
ATOM 695 C C . LYS A 1 100 ? -58.259 43.951 21.913 1.00 41.06 116 LYS A C 1
ATOM 696 O O . LYS A 1 100 ? -57.467 43.743 22.831 1.00 44.62 116 LYS A O 1
ATOM 702 N N . SER A 1 101 ? -58.675 43.002 21.090 1.00 35.81 117 SER A N 1
ATOM 703 C CA . SER A 1 101 ? -58.211 41.639 21.254 1.00 34.18 117 SER A CA 1
ATOM 704 C C . SER A 1 101 ? -56.713 41.528 20.906 1.00 33.16 117 SER A C 1
ATOM 705 O O . SER A 1 101 ? -55.984 40.746 21.512 1.00 33.83 117 SER A O 1
ATOM 708 N N . GLN A 1 102 ? -56.256 42.343 19.956 1.00 27.87 118 GLN A N 1
ATOM 709 C CA . GLN A 1 102 ? -54.850 42.318 19.598 1.00 29.33 118 GLN A CA 1
ATOM 710 C C . GLN A 1 102 ? -54.051 42.918 20.729 1.00 33.80 118 GLN A C 1
ATOM 711 O O . GLN A 1 102 ? -52.922 42.498 20.991 1.00 37.62 118 GLN A O 1
ATOM 717 N N . TRP A 1 103 ? -54.641 43.880 21.420 1.00 24.47 119 TRP A N 1
ATOM 718 C CA . TRP A 1 103 ? -53.954 44.493 22.541 1.00 24.47 119 TRP A CA 1
ATOM 719 C C . TRP A 1 103 ? -53.890 43.517 23.693 1.00 30.70 119 TRP A C 1
ATOM 720 O O . TRP A 1 103 ? -52.816 43.258 24.260 1.00 28.49 119 TRP A O 1
ATOM 731 N N . ASP A 1 104 ? -55.047 42.969 24.047 1.00 33.17 120 ASP A N 1
ATOM 732 C CA . ASP A 1 104 ? -55.188 42.057 25.183 1.00 33.24 120 ASP A CA 1
ATOM 733 C C . ASP A 1 104 ? -54.314 40.814 25.119 1.00 27.56 120 ASP A C 1
ATOM 734 O O . ASP A 1 104 ? -53.719 40.401 26.113 1.00 33.68 120 ASP A O 1
ATOM 739 N N . GLU A 1 105 ? -54.275 40.192 23.964 1.00 22.46 121 GLU A N 1
ATOM 740 C CA . GLU A 1 105 ? -53.503 38.977 23.815 1.00 28.83 121 GLU A CA 1
ATOM 741 C C . GLU A 1 105 ? -52.023 39.210 24.087 1.00 30.28 121 GLU A C 1
ATOM 742 O O . GLU A 1 105 ? -51.374 38.401 24.732 1.00 34.34 121 GLU A O 1
ATOM 748 N N . VAL A 1 106 ? -51.488 40.308 23.576 1.00 28.94 122 VAL A N 1
ATOM 749 C CA . VAL A 1 106 ? -50.084 40.616 23.776 1.00 26.22 122 VAL A CA 1
ATOM 750 C C . VAL A 1 106 ? -49.829 40.967 25.233 1.00 27.87 122 VAL A C 1
ATOM 751 O O . VAL A 1 106 ? -48.853 40.509 25.835 1.00 31.98 122 VAL A O 1
ATOM 755 N N . ILE A 1 107 ? -50.751 41.707 25.829 1.00 23.63 123 ILE A N 1
ATOM 756 C CA . ILE A 1 107 ? -50.618 42.075 27.222 1.00 20.80 123 ILE A CA 1
ATOM 757 C C . ILE A 1 107 ? -50.763 40.883 28.150 1.00 29.74 123 ILE A C 1
ATOM 758 O O . ILE A 1 107 ? -50.009 40.739 29.108 1.00 28.70 123 ILE A O 1
ATOM 763 N N . ASP A 1 108 ? -51.757 40.033 27.899 1.00 30.62 124 ASP A N 1
ATOM 764 C CA . ASP A 1 108 ? -52.005 38.862 28.748 1.00 29.33 124 ASP A CA 1
ATOM 765 C C . ASP A 1 108 ? -50.797 37.935 28.829 1.00 24.61 124 ASP A C 1
ATOM 766 O O . ASP A 1 108 ? -50.440 37.440 29.888 1.00 29.21 124 ASP A O 1
ATOM 771 N N . LEU A 1 109 ? -50.188 37.660 27.695 1.00 22.63 125 LEU A N 1
ATOM 772 C CA . LEU A 1 109 ? -49.039 36.758 27.684 1.00 25.54 125 LEU A CA 1
ATOM 773 C C . LEU A 1 109 ? -47.739 37.446 28.123 1.00 33.93 125 LEU A C 1
ATOM 774 O O . LEU A 1 109 ? -47.130 37.060 29.120 1.00 33.49 125 LEU A O 1
ATOM 779 N N . ASN A 1 110 ? -47.335 38.447 27.336 1.00 32.10 126 ASN A N 1
ATOM 780 C CA . ASN A 1 110 ? -46.078 39.171 27.533 1.00 29.41 126 ASN A CA 1
ATOM 781 C C . ASN A 1 110 ? -45.890 39.920 28.824 1.00 26.89 126 ASN A C 1
ATOM 782 O O . ASN A 1 110 ? -44.756 40.092 29.270 1.00 31.42 126 ASN A O 1
ATOM 787 N N . LEU A 1 111 ? -46.967 40.378 29.440 1.00 20.83 127 LEU A N 1
ATOM 788 C CA . LEU A 1 111 ? -46.856 41.113 30.678 1.00 22.36 127 LEU A CA 1
ATOM 789 C C . LEU A 1 111 ? -47.418 40.338 31.885 1.00 27.02 127 LEU A C 1
ATOM 790 O O . LEU A 1 111 ? -46.684 39.986 32.808 1.00 30.75 127 LEU A O 1
ATOM 795 N N . THR A 1 112 ? -48.718 40.061 31.871 1.00 22.60 128 THR A N 1
ATOM 796 C CA . THR A 1 112 ? -49.350 39.324 32.961 1.00 21.74 128 THR A CA 1
ATOM 797 C C . THR A 1 112 ? -48.744 37.925 33.172 1.00 22.35 128 THR A C 1
ATOM 798 O O . THR A 1 112 ? -48.569 37.454 34.304 1.00 24.90 128 THR A O 1
ATOM 802 N N . GLY A 1 113 ? -48.396 37.279 32.073 1.00 19.51 129 GLY A N 1
ATOM 803 C CA . GLY A 1 113 ? -47.781 35.956 32.146 1.00 22.27 129 GLY A CA 1
ATOM 804 C C . GLY A 1 113 ? -46.464 36.017 32.905 1.00 31.85 129 GLY A C 1
ATOM 805 O O . GLY A 1 113 ? -46.130 35.120 33.699 1.00 31.59 129 GLY A O 1
ATOM 806 N N . VAL A 1 114 ? -45.713 37.085 32.674 1.00 27.92 130 VAL A N 1
ATOM 807 C CA . VAL A 1 114 ? -44.435 37.259 33.354 1.00 23.20 130 VAL A CA 1
ATOM 808 C C . VAL A 1 114 ? -44.689 37.508 34.819 1.00 22.96 130 VAL A C 1
ATOM 809 O O . VAL A 1 114 ? -43.919 37.092 35.680 1.00 29.60 130 VAL A O 1
ATOM 813 N N . PHE A 1 115 ? -45.801 38.157 35.119 1.00 22.33 131 PHE A N 1
ATOM 814 C CA . PHE A 1 115 ? -46.171 38.402 36.504 1.00 22.62 131 PHE A CA 1
ATOM 815 C C . PHE A 1 115 ? -46.470 37.052 37.184 1.00 30.95 131 PHE A C 1
ATOM 816 O O . PHE A 1 115 ? -45.988 36.764 38.289 1.00 28.76 131 PHE A O 1
ATOM 824 N N . LEU A 1 116 ? -47.276 36.231 36.518 1.00 30.13 132 LEU A N 1
ATOM 825 C CA . LEU A 1 116 ? -47.679 34.950 37.079 1.00 29.76 132 LEU A CA 1
ATOM 826 C C . LEU A 1 116 ? -46.478 34.094 37.334 1.00 25.86 132 LEU A C 1
ATOM 827 O O . LEU A 1 116 ? -46.268 33.622 38.440 1.00 27.09 132 LEU A O 1
ATOM 832 N N . CYS A 1 117 ? -45.647 33.926 36.319 1.00 25.88 133 CYS A N 1
ATOM 833 C CA . CYS A 1 117 ? -44.438 33.128 36.472 1.00 26.74 133 CYS A CA 1
ATOM 834 C C . CYS A 1 117 ? -43.503 33.648 37.557 1.00 29.32 133 CYS A C 1
ATOM 835 O O . CYS A 1 117 ? -42.998 32.880 38.371 1.00 34.02 133 CYS A O 1
ATOM 838 N N . THR A 1 118 ? -43.264 34.954 37.566 1.00 24.71 134 THR A N 1
ATOM 839 C CA . THR A 1 118 ? -42.368 35.551 38.566 1.00 22.60 134 THR A CA 1
ATOM 840 C C . THR A 1 118 ? -42.919 35.367 39.975 1.00 32.26 134 THR A C 1
ATOM 841 O O . THR A 1 118 ? -42.184 35.027 40.918 1.00 29.14 134 THR A O 1
ATOM 845 N N . GLN A 1 119 ? -44.220 35.588 40.121 1.00 33.54 135 GLN A N 1
ATOM 846 C CA . GLN A 1 119 ? -44.842 35.445 41.409 1.00 31.94 135 GLN A CA 1
ATOM 847 C C . GLN A 1 119 ? -44.689 34.012 41.894 1.00 34.53 135 GLN A C 1
ATOM 848 O O . GLN A 1 119 ? -44.264 33.763 43.025 1.00 29.39 135 GLN A O 1
ATOM 854 N N . ALA A 1 120 ? -45.036 33.062 41.036 1.00 27.90 136 ALA A N 1
ATOM 855 C CA . ALA A 1 120 ? -44.924 31.666 41.423 1.00 31.11 136 ALA A CA 1
ATOM 856 C C . ALA A 1 120 ? -43.465 31.292 41.822 1.00 37.17 136 ALA A C 1
ATOM 857 O O . ALA A 1 120 ? -43.223 30.736 42.900 1.00 35.90 136 ALA A O 1
ATOM 859 N N . ALA A 1 121 ? -42.498 31.672 40.995 1.00 30.39 137 ALA A N 1
ATOM 860 C CA . ALA A 1 121 ? -41.097 31.369 41.286 1.00 28.42 137 ALA A CA 1
ATOM 861 C C . ALA A 1 121 ? -40.637 31.990 42.579 1.00 33.34 137 ALA A C 1
ATOM 862 O O . ALA A 1 121 ? -39.901 31.386 43.350 1.00 33.74 137 ALA A O 1
ATOM 864 N N . THR A 1 122 ? -41.077 33.217 42.807 1.00 34.28 138 THR A N 1
ATOM 865 C CA . THR A 1 122 ? -40.691 33.964 43.982 1.00 32.60 138 THR A CA 1
ATOM 866 C C . THR A 1 122 ? -41.140 33.361 45.297 1.00 34.13 138 THR A C 1
ATOM 867 O O . THR A 1 122 ? -40.430 33.446 46.298 1.00 31.80 138 THR A O 1
ATOM 871 N N . LYS A 1 123 ? -42.340 32.797 45.319 1.00 36.04 139 LYS A N 1
ATOM 872 C CA . LYS A 1 123 ? -42.828 32.244 46.564 1.00 36.15 139 LYS A CA 1
ATOM 873 C C . LYS A 1 123 ? -41.953 31.064 46.937 1.00 38.76 139 LYS A C 1
ATOM 874 O O . LYS A 1 123 ? -41.643 30.860 48.103 1.00 40.88 139 LYS A O 1
ATOM 880 N N . ILE A 1 124 ? -41.522 30.324 45.926 1.00 33.31 140 ILE A N 1
ATOM 881 C CA . ILE A 1 124 ? -40.657 29.182 46.137 1.00 33.98 140 ILE A CA 1
ATOM 882 C C . ILE A 1 124 ? -39.251 29.654 46.511 1.00 44.80 140 ILE A C 1
ATOM 883 O O . ILE A 1 124 ? -38.656 29.166 47.469 1.00 48.30 140 ILE A O 1
ATOM 888 N N . MET A 1 125 ? -38.750 30.634 45.773 1.00 38.64 141 MET A N 1
ATOM 889 C CA . MET A 1 125 ? -37.424 31.155 46.053 1.00 32.66 141 MET A CA 1
ATOM 890 C C . MET A 1 125 ? -37.256 31.836 47.408 1.00 38.26 141 MET A C 1
ATOM 891 O O . MET A 1 125 ? -36.191 31.756 48.000 1.00 43.75 141 MET A O 1
ATOM 896 N N . MET A 1 126 ? -38.296 32.504 47.894 1.00 37.88 142 MET A N 1
ATOM 897 C CA . MET A 1 126 ? -38.218 33.188 49.185 1.00 40.78 142 MET A CA 1
ATOM 898 C C . MET A 1 126 ? -37.863 32.210 50.286 1.00 52.59 142 MET A C 1
ATOM 899 O O . MET A 1 126 ? -37.029 32.494 51.140 1.00 59.36 142 MET A O 1
ATOM 904 N N . LYS A 1 127 ? -38.531 31.065 50.263 1.00 48.27 143 LYS A N 1
ATOM 905 C CA . LYS A 1 127 ? -38.324 30.041 51.271 1.00 48.05 143 LYS A CA 1
ATOM 906 C C . LYS A 1 127 ? -36.888 29.538 51.275 1.00 51.60 143 LYS A C 1
ATOM 907 O O . LYS A 1 127 ? -36.290 29.367 52.330 1.00 58.15 143 LYS A O 1
ATOM 909 N N . LYS A 1 128 ? -36.328 29.332 50.095 1.00 42.55 144 LYS A N 1
ATOM 910 C CA . LYS A 1 128 ? -34.969 28.855 49.973 1.00 37.66 144 LYS A CA 1
ATOM 911 C C . LYS A 1 128 ? -33.907 29.973 50.178 1.00 50.04 144 LYS A C 1
ATOM 912 O O . LYS A 1 128 ? -32.721 29.685 50.290 1.00 56.31 144 LYS A O 1
ATOM 914 N N . ARG A 1 129 ? -34.356 31.226 50.235 1.00 46.04 145 ARG A N 1
ATOM 915 C CA . ARG A 1 129 ? -33.467 32.403 50.381 1.00 42.34 145 ARG A CA 1
ATOM 916 C C . ARG A 1 129 ? -32.395 32.425 49.285 1.00 42.91 145 ARG A C 1
ATOM 917 O O . ARG A 1 129 ? -31.226 32.693 49.537 1.00 44.24 145 ARG A O 1
ATOM 919 N N . LYS A 1 130 ? -32.813 32.144 48.061 1.00 38.92 146 LYS A N 1
ATOM 920 C CA . LYS A 1 130 ? -31.908 32.151 46.905 1.00 38.08 146 LYS A CA 1
ATOM 921 C C . LYS A 1 130 ? -32.661 31.867 45.619 1.00 42.27 146 LYS A C 1
ATOM 922 O O . LYS A 1 130 ? -33.661 31.138 45.598 1.00 40.80 146 LYS A O 1
ATOM 924 N N . GLY A 1 131 ? -32.173 32.446 44.527 1.00 33.35 147 GLY A N 1
ATOM 925 C CA . GLY A 1 131 ? -32.786 32.245 43.229 1.00 26.75 147 GLY A CA 1
ATOM 926 C C . GLY A 1 131 ? -32.495 33.393 42.265 1.00 29.99 147 GLY A C 1
ATOM 927 O O . GLY A 1 131 ? -32.129 34.493 42.677 1.00 30.64 147 GLY A O 1
ATOM 928 N N . ARG A 1 132 ? -32.700 33.129 40.985 1.00 26.63 148 ARG A N 1
ATOM 929 C CA . ARG A 1 132 ? -32.494 34.122 39.964 1.00 27.99 148 ARG A CA 1
ATOM 930 C C . ARG A 1 132 ? -33.628 34.077 38.984 1.00 32.84 148 ARG A C 1
ATOM 931 O O . ARG A 1 132 ? -33.989 33.010 38.509 1.00 32.42 148 ARG A O 1
ATOM 939 N N . ILE A 1 133 ? -34.149 35.248 38.636 1.00 28.19 149 ILE A N 1
ATOM 940 C CA . ILE A 1 133 ? -35.218 35.365 37.661 1.00 22.38 149 ILE A CA 1
ATOM 941 C C . ILE A 1 133 ? -34.756 36.297 36.540 1.00 25.61 149 ILE A C 1
ATOM 942 O O . ILE A 1 133 ? -34.266 37.398 36.795 1.00 30.87 149 ILE A O 1
ATOM 947 N N . ILE A 1 134 ? -34.872 35.833 35.311 1.00 24.53 150 ILE A N 1
ATOM 948 C CA . ILE A 1 134 ? -34.450 36.593 34.141 1.00 24.18 150 ILE A CA 1
ATOM 949 C C . ILE A 1 134 ? -35.627 36.704 33.182 1.00 28.65 150 ILE A C 1
ATOM 950 O O . ILE A 1 134 ? -36.109 35.698 32.651 1.00 21.44 150 ILE A O 1
ATOM 955 N N . ASN A 1 135 ? -36.073 37.936 32.958 1.00 23.64 151 ASN A N 1
ATOM 956 C CA . ASN A 1 135 ? -37.203 38.206 32.088 1.00 18.62 151 ASN A CA 1
ATOM 957 C C . ASN A 1 135 ? -36.753 38.738 30.765 1.00 23.33 151 ASN A C 1
ATOM 958 O O . ASN A 1 135 ? -35.947 39.658 30.693 1.00 29.20 151 ASN A O 1
ATOM 963 N N . ILE A 1 136 ? -37.234 38.133 29.686 1.00 21.02 152 ILE A N 1
ATOM 964 C CA . ILE A 1 136 ? -36.866 38.583 28.348 1.00 22.95 152 ILE A CA 1
ATOM 965 C C . ILE A 1 136 ? -37.816 39.684 27.892 1.00 32.53 152 ILE A C 1
ATOM 966 O O . ILE A 1 136 ? -39.010 39.449 27.738 1.00 34.75 152 ILE A O 1
ATOM 971 N N . ALA A 1 137 ? -37.285 40.885 27.693 1.00 24.46 153 ALA A N 1
ATOM 972 C CA . ALA A 1 137 ? -38.089 42.018 27.252 1.00 18.41 153 ALA A CA 1
ATOM 973 C C . ALA A 1 137 ? -37.754 42.286 25.807 1.00 24.07 153 ALA A C 1
ATOM 974 O O . ALA A 1 137 ? -37.729 41.373 24.991 1.00 24.61 153 ALA A O 1
ATOM 976 N N . SER A 1 138 ? -37.460 43.534 25.483 1.00 24.14 154 SER A N 1
ATOM 977 C CA . SER A 1 138 ? -37.090 43.860 24.122 1.00 20.72 154 SER A CA 1
ATOM 978 C C . SER A 1 138 ? -36.700 45.305 24.098 1.00 28.97 154 SER A C 1
ATOM 979 O O . SER A 1 138 ? -37.171 46.127 24.902 1.00 26.27 154 SER A O 1
ATOM 982 N N . VAL A 1 139 ? -35.843 45.632 23.162 1.00 27.97 155 VAL A N 1
ATOM 983 C CA . VAL A 1 139 ? -35.386 46.971 22.950 1.00 28.53 155 VAL A CA 1
ATOM 984 C C . VAL A 1 139 ? -36.601 47.871 22.600 1.00 32.82 155 VAL A C 1
ATOM 985 O O . VAL A 1 139 ? -36.621 49.072 22.875 1.00 30.03 155 VAL A O 1
ATOM 989 N N . VAL A 1 140 ? -37.642 47.242 22.057 1.00 32.62 156 VAL A N 1
ATOM 990 C CA . VAL A 1 140 ? -38.857 47.965 21.695 1.00 28.56 156 VAL A CA 1
ATOM 991 C C . VAL A 1 140 ? -39.521 48.545 22.933 1.00 24.97 156 VAL A C 1
ATOM 992 O O . VAL A 1 140 ? -40.091 49.614 22.887 1.00 26.38 156 VAL A O 1
ATOM 996 N N . GLY A 1 141 ? -39.378 47.867 24.055 1.00 24.37 157 GLY A N 1
ATOM 997 C CA . GLY A 1 141 ? -39.926 48.385 25.282 1.00 25.50 157 GLY A CA 1
ATOM 998 C C . GLY A 1 141 ? -39.208 49.668 25.701 1.00 36.32 157 GLY A C 1
ATOM 999 O O . GLY A 1 141 ? -39.716 50.412 26.538 1.00 38.12 157 GLY A O 1
ATOM 1000 N N . LEU A 1 142 ? -38.019 49.894 25.142 1.00 28.18 158 LEU A N 1
ATOM 1001 C CA . LEU A 1 142 ? -37.219 51.063 25.495 1.00 26.99 158 LEU A CA 1
ATOM 1002 C C . LEU A 1 142 ? -37.391 52.238 24.548 1.00 27.16 158 LEU A C 1
ATOM 1003 O O . LEU A 1 142 ? -37.477 53.382 24.984 1.00 32.30 158 LEU A O 1
ATOM 1008 N N . ILE A 1 143 ? -37.350 51.950 23.244 1.00 27.28 159 ILE A N 1
ATOM 1009 C CA . ILE A 1 143 ? -37.375 53.006 22.243 1.00 28.88 159 ILE A CA 1
ATOM 1010 C C . ILE A 1 143 ? -38.600 52.983 21.335 1.00 37.52 159 ILE A C 1
ATOM 1011 O O . ILE A 1 143 ? -38.686 53.737 20.356 1.00 36.10 159 ILE A O 1
ATOM 1016 N N . GLY A 1 144 ? -39.587 52.183 21.711 1.00 32.76 160 GLY A N 1
ATOM 1017 C CA . GLY A 1 144 ? -40.829 52.104 20.939 1.00 26.99 160 GLY A CA 1
ATOM 1018 C C . GLY A 1 144 ? -40.566 51.623 19.514 1.00 29.92 160 GLY A C 1
ATOM 1019 O O . GLY A 1 144 ? -39.426 51.475 19.120 1.00 36.72 160 GLY A O 1
ATOM 1020 N N . ASN A 1 145 ? -41.631 51.443 18.740 1.00 31.19 161 ASN A N 1
ATOM 1021 C CA . ASN A 1 145 ? -41.499 50.974 17.364 1.00 26.60 161 ASN A CA 1
ATOM 1022 C C . ASN A 1 145 ? -42.857 51.018 16.684 1.00 27.79 161 ASN A C 1
ATOM 1023 O O . ASN A 1 145 ? -43.848 50.509 17.221 1.00 30.14 161 ASN A O 1
ATOM 1028 N N . ILE A 1 146 ? -42.903 51.609 15.501 1.00 31.89 162 ILE A N 1
ATOM 1029 C CA . ILE A 1 146 ? -44.156 51.735 14.748 1.00 35.06 162 ILE A CA 1
ATOM 1030 C C . ILE A 1 146 ? -44.813 50.372 14.501 1.00 36.70 162 ILE A C 1
ATOM 1031 O O . ILE A 1 146 ? -44.142 49.415 14.092 1.00 35.76 162 ILE A O 1
ATOM 1036 N N . GLY A 1 147 ? -46.115 50.285 14.754 1.00 28.31 163 GLY A N 1
ATOM 1037 C CA . GLY A 1 147 ? -46.854 49.050 14.537 1.00 24.22 163 GLY A CA 1
ATOM 1038 C C . GLY A 1 147 ? -46.811 48.133 15.748 1.00 30.61 163 GLY A C 1
ATOM 1039 O O . GLY A 1 147 ? -47.344 47.030 15.712 1.00 33.57 163 GLY A O 1
ATOM 1040 N N . GLN A 1 148 ? -46.205 48.591 16.838 1.00 24.06 164 GLN A N 1
ATOM 1041 C CA . GLN A 1 148 ? -46.104 47.739 18.014 1.00 24.33 164 GLN A CA 1
ATOM 1042 C C . GLN A 1 148 ? -46.459 48.349 19.342 1.00 26.98 164 GLN A C 1
ATOM 1043 O O . GLN A 1 148 ? -45.818 48.034 20.340 1.00 31.94 164 GLN A O 1
ATOM 1049 N N . ALA A 1 149 ? -47.492 49.180 19.390 1.00 27.66 165 ALA A N 1
ATOM 1050 C CA . ALA A 1 149 ? -47.866 49.804 20.639 1.00 22.19 165 ALA A CA 1
ATOM 1051 C C . ALA A 1 149 ? -48.158 48.799 21.729 1.00 29.08 165 ALA A C 1
ATOM 1052 O O . ALA A 1 149 ? -47.866 49.057 22.907 1.00 30.32 165 ALA A O 1
ATOM 1054 N N . ASN A 1 150 ? -48.757 47.670 21.349 1.00 29.72 166 ASN A N 1
ATOM 1055 C CA . ASN A 1 150 ? -49.129 46.635 22.319 1.00 26.52 166 ASN A CA 1
ATOM 1056 C C . ASN A 1 150 ? -47.890 45.951 22.902 1.00 20.22 166 ASN A C 1
ATOM 1057 O O . ASN A 1 150 ? -47.687 45.857 24.123 1.00 26.79 166 ASN A O 1
ATOM 1062 N N . TYR A 1 151 ? -47.029 45.545 22.013 1.00 17.42 167 TYR A N 1
ATOM 1063 C CA . TYR A 1 151 ? -45.816 44.869 22.378 1.00 19.87 167 TYR A CA 1
ATOM 1064 C C . TYR A 1 151 ? -44.892 45.799 23.170 1.00 29.60 167 TYR A C 1
ATOM 1065 O O . TYR A 1 151 ? -44.302 45.399 24.178 1.00 31.45 167 TYR A O 1
ATOM 1074 N N . ALA A 1 152 ? -44.814 47.058 22.739 1.00 25.16 168 ALA A N 1
ATOM 1075 C CA . ALA A 1 152 ? -43.982 48.052 23.426 1.00 20.58 168 ALA A CA 1
ATOM 1076 C C . ALA A 1 152 ? -44.489 48.264 24.821 1.00 23.71 168 ALA A C 1
ATOM 1077 O O . ALA A 1 152 ? -43.727 48.385 25.764 1.00 26.07 168 ALA A O 1
ATOM 1079 N N . ALA A 1 153 ? -45.799 48.298 24.968 1.00 25.67 169 ALA A N 1
ATOM 1080 C CA . ALA A 1 153 ? -46.381 48.504 26.272 1.00 24.69 169 ALA A CA 1
ATOM 1081 C C . ALA A 1 153 ? -46.055 47.351 27.181 1.00 26.68 169 ALA A C 1
ATOM 1082 O O . ALA A 1 153 ? -45.734 47.539 28.354 1.00 26.52 169 ALA A O 1
ATOM 1084 N N . ALA A 1 154 ? -46.208 46.134 26.662 1.00 22.90 170 ALA A N 1
ATOM 1085 C CA . ALA A 1 154 ? -45.973 44.952 27.475 1.00 22.17 170 ALA A CA 1
ATOM 1086 C C . ALA A 1 154 ? -44.505 44.815 27.853 1.00 25.62 170 ALA A C 1
ATOM 1087 O O . ALA A 1 154 ? -44.171 44.499 28.999 1.00 25.27 170 ALA A O 1
ATOM 1089 N N . LYS A 1 155 ? -43.623 45.048 26.892 1.00 22.38 171 LYS A N 1
ATOM 1090 C CA . LYS A 1 155 ? -42.201 44.905 27.163 1.00 25.03 171 LYS A CA 1
ATOM 1091 C C . LYS A 1 155 ? -41.695 45.959 28.131 1.00 27.22 171 LYS A C 1
ATOM 1092 O O . LYS A 1 155 ? -40.929 45.653 29.028 1.00 25.21 171 LYS A O 1
ATOM 1098 N N . ALA A 1 156 ? -42.182 47.183 27.990 1.00 24.45 172 ALA A N 1
ATOM 1099 C CA . ALA A 1 156 ? -41.782 48.242 28.908 1.00 19.53 172 ALA A CA 1
ATOM 1100 C C . ALA A 1 156 ? -42.326 47.884 30.258 1.00 25.60 172 ALA A C 1
ATOM 1101 O O . ALA A 1 156 ? -41.660 48.055 31.275 1.00 26.07 172 ALA A O 1
ATOM 1103 N N . GLY A 1 157 ? -43.544 47.356 30.280 1.00 24.13 173 GLY A N 1
ATOM 1104 C CA . GLY A 1 157 ? -44.152 46.960 31.547 1.00 18.07 173 GLY A CA 1
ATOM 1105 C C . GLY A 1 157 ? -43.312 45.895 32.251 1.00 23.47 173 GLY A C 1
ATOM 1106 O O . GLY A 1 157 ? -43.188 45.887 33.493 1.00 24.91 173 GLY A O 1
ATOM 1107 N N . VAL A 1 158 ? -42.721 44.996 31.476 1.00 22.26 174 VAL A N 1
ATOM 1108 C CA . VAL A 1 158 ? -41.896 43.941 32.071 1.00 21.88 174 VAL A CA 1
ATOM 1109 C C . VAL A 1 158 ? -40.716 44.553 32.833 1.00 27.85 174 VAL A C 1
ATOM 1110 O O . VAL A 1 158 ? -40.328 44.102 33.931 1.00 25.74 174 VAL A O 1
ATOM 1114 N N . ILE A 1 159 ? -40.165 45.624 32.273 1.00 21.97 175 ILE A N 1
ATOM 1115 C CA . ILE A 1 159 ? -39.055 46.304 32.918 1.00 21.94 175 ILE A CA 1
ATOM 1116 C C . ILE A 1 159 ? -39.424 46.953 34.247 1.00 22.98 175 ILE A C 1
ATOM 1117 O O . ILE A 1 159 ? -38.751 46.730 35.255 1.00 21.56 175 ILE A O 1
ATOM 1122 N N . GLY A 1 160 ? -40.507 47.723 34.279 1.00 23.18 176 GLY A N 1
ATOM 1123 C CA . GLY A 1 160 ? -40.929 48.358 35.542 1.00 19.96 176 GLY A CA 1
ATOM 1124 C C . GLY A 1 160 ? -41.284 47.310 36.589 1.00 25.13 176 GLY A C 1
ATOM 1125 O O . GLY A 1 160 ? -41.012 47.450 37.785 1.00 27.23 176 GLY A O 1
ATOM 1126 N N . PHE A 1 161 ? -41.922 46.249 36.124 1.00 22.08 177 PHE A N 1
ATOM 1127 C CA . PHE A 1 161 ? -42.307 45.171 36.992 1.00 21.81 177 PHE A CA 1
ATOM 1128 C C . PHE A 1 161 ? -41.068 44.479 37.565 1.00 18.09 177 PHE A C 1
ATOM 1129 O O . PHE A 1 161 ? -40.972 44.229 38.770 1.00 23.42 177 PHE A O 1
ATOM 1137 N N . SER A 1 162 ? -40.127 44.131 36.683 1.00 21.77 178 SER A N 1
ATOM 1138 C CA . SER A 1 162 ? -38.888 43.470 37.132 1.00 23.26 178 SER A CA 1
ATOM 1139 C C . SER A 1 162 ? -38.135 44.300 38.184 1.00 29.04 178 SER A C 1
ATOM 1140 O O . SER A 1 162 ? -37.527 43.743 39.090 1.00 29.49 178 SER A O 1
ATOM 1143 N N . LYS A 1 163 ? -38.193 45.635 38.068 1.00 29.01 179 LYS A N 1
ATOM 1144 C CA . LYS A 1 163 ? -37.514 46.510 39.044 1.00 29.02 179 LYS A CA 1
ATOM 1145 C C . LYS A 1 163 ? -38.125 46.435 40.445 1.00 28.00 179 LYS A C 1
ATOM 1146 O O . LYS A 1 163 ? -37.413 46.409 41.443 1.00 29.44 179 LYS A O 1
ATOM 1152 N N . THR A 1 164 ? -39.439 46.373 40.515 1.00 25.32 180 THR A N 1
ATOM 1153 C CA . THR A 1 164 ? -40.066 46.236 41.817 1.00 21.64 180 THR A CA 1
ATOM 1154 C C . THR A 1 164 ? -39.775 44.819 42.327 1.00 25.61 180 THR A C 1
ATOM 1155 O O . THR A 1 164 ? -39.476 44.618 43.518 1.00 26.69 180 THR A O 1
ATOM 1159 N N . ALA A 1 165 ? -39.856 43.842 41.417 1.00 23.09 181 ALA A N 1
ATOM 1160 C CA . ALA A 1 165 ? -39.610 42.446 41.784 1.00 23.46 181 ALA A CA 1
ATOM 1161 C C . ALA A 1 165 ? -38.223 42.368 42.362 1.00 26.06 181 ALA A C 1
ATOM 1162 O O . ALA A 1 165 ? -38.012 41.759 43.416 1.00 21.67 181 ALA A O 1
ATOM 1164 N N . ALA A 1 166 ? -37.285 43.087 41.756 1.00 23.67 182 ALA A N 1
ATOM 1165 C CA . ALA A 1 166 ? -35.905 43.115 42.277 1.00 24.15 182 ALA A CA 1
ATOM 1166 C C . ALA A 1 166 ? -35.854 43.677 43.694 1.00 27.77 182 ALA A C 1
ATOM 1167 O O . ALA A 1 166 ? -35.189 43.120 44.566 1.00 30.88 182 ALA A O 1
ATOM 1169 N N . ARG A 1 167 ? -36.535 44.780 43.926 1.00 22.48 183 ARG A N 1
ATOM 1170 C CA . ARG A 1 167 ? -36.537 45.360 45.255 1.00 23.35 183 ARG A CA 1
ATOM 1171 C C . ARG A 1 167 ? -37.117 44.430 46.309 1.00 30.67 183 ARG A C 1
ATOM 1172 O O . ARG A 1 167 ? -36.555 44.274 47.390 1.00 34.10 183 ARG A O 1
ATOM 1180 N N . GLU A 1 168 ? -38.260 43.826 46.014 1.00 30.42 184 GLU A N 1
ATOM 1181 C CA . GLU A 1 168 ? -38.900 42.960 46.981 1.00 27.43 184 GLU A CA 1
ATOM 1182 C C . GLU A 1 168 ? -38.105 41.711 47.290 1.00 33.71 184 GLU A C 1
ATOM 1183 O O . GLU A 1 168 ? -38.136 41.204 48.412 1.00 36.27 184 GLU A O 1
ATOM 1189 N N . GLY A 1 169 ? -37.370 41.220 46.307 1.00 32.62 185 GLY A N 1
ATOM 1190 C CA . GLY A 1 169 ? -36.610 39.999 46.514 1.00 34.74 185 GLY A CA 1
ATOM 1191 C C . GLY A 1 169 ? -35.210 40.177 47.058 1.00 36.79 185 GLY A C 1
ATOM 1192 O O . GLY A 1 169 ? -34.589 39.211 47.522 1.00 34.99 185 GLY A O 1
ATOM 1193 N N . ALA A 1 170 ? -34.708 41.400 47.015 1.00 31.01 186 ALA A N 1
ATOM 1194 C CA . ALA A 1 170 ? -33.345 41.674 47.447 1.00 30.82 186 ALA A CA 1
ATOM 1195 C C . ALA A 1 170 ? -33.058 41.094 48.805 1.00 37.06 186 ALA A C 1
ATOM 1196 O O . ALA A 1 170 ? -32.015 40.498 49.035 1.00 39.52 186 ALA A O 1
ATOM 1198 N N . SER A 1 171 ? -34.016 41.251 49.696 1.00 41.12 187 SER A N 1
ATOM 1199 C CA . SER A 1 171 ? -33.897 40.780 51.077 1.00 46.63 187 SER A CA 1
ATOM 1200 C C . SER A 1 171 ? -33.586 39.277 51.186 1.00 49.37 187 SER A C 1
ATOM 1201 O O . SER A 1 171 ? -32.809 38.845 52.049 1.00 53.54 187 SER A O 1
ATOM 1204 N N . ARG A 1 172 ? -34.254 38.490 50.354 1.00 39.88 188 ARG A N 1
ATOM 1205 C CA . ARG A 1 172 ? -34.073 37.048 50.383 1.00 37.35 188 ARG A CA 1
ATOM 1206 C C . ARG A 1 172 ? -33.085 36.600 49.352 1.00 35.81 188 ARG A C 1
ATOM 1207 O O . ARG A 1 172 ? -33.100 35.439 48.940 1.00 35.08 188 ARG A O 1
ATOM 1215 N N . ASN A 1 173 ? -32.240 37.518 48.897 1.00 30.85 189 ASN A N 1
ATOM 1216 C CA . ASN A 1 173 ? -31.184 37.145 47.988 1.00 31.15 189 ASN A CA 1
ATOM 1217 C C . ASN A 1 173 ? -31.634 36.670 46.608 1.00 36.70 189 ASN A C 1
ATOM 1218 O O . ASN A 1 173 ? -30.989 35.831 45.988 1.00 40.66 189 ASN A O 1
ATOM 1223 N N . ILE A 1 174 ? -32.733 37.220 46.108 1.00 28.05 190 ILE A N 1
ATOM 1224 C CA . ILE A 1 174 ? -33.202 36.816 44.799 1.00 27.06 190 ILE A CA 1
ATOM 1225 C C . ILE A 1 174 ? -32.916 37.893 43.761 1.00 30.87 190 ILE A C 1
ATOM 1226 O O . ILE A 1 174 ? -33.385 38.999 43.883 1.00 36.86 190 ILE A O 1
ATOM 1231 N N . ASN A 1 175 ? -32.120 37.552 42.748 1.00 29.68 191 ASN A N 1
ATOM 1232 C CA . ASN A 1 175 ? -31.766 38.497 41.695 1.00 28.84 191 ASN A CA 1
ATOM 1233 C C . ASN A 1 175 ? -32.814 38.476 40.600 1.00 30.82 191 ASN A C 1
ATOM 1234 O O . ASN A 1 175 ? -33.204 37.405 40.149 1.00 30.32 191 ASN A O 1
ATOM 1239 N N . VAL A 1 176 ? -33.193 39.657 40.108 1.00 23.01 192 VAL A N 1
ATOM 1240 C CA . VAL A 1 176 ? -34.161 39.740 39.020 1.00 22.69 192 VAL A CA 1
ATOM 1241 C C . VAL A 1 176 ? -33.643 40.721 38.011 1.00 28.13 192 VAL A C 1
ATOM 1242 O O . VAL A 1 176 ? -33.475 41.882 38.313 1.00 27.79 192 VAL A O 1
ATOM 1246 N N . ASN A 1 177 ? -33.408 40.252 36.799 1.00 23.33 193 ASN A N 1
ATOM 1247 C CA . ASN A 1 177 ? -32.881 41.111 35.760 1.00 24.98 193 ASN A CA 1
ATOM 1248 C C . ASN A 1 177 ? -33.652 40.926 34.485 1.00 28.04 193 ASN A C 1
ATOM 1249 O O . ASN A 1 177 ? -34.423 39.988 34.360 1.00 27.17 193 ASN A O 1
ATOM 1254 N N . VAL A 1 178 ? -33.454 41.824 33.530 1.00 21.25 194 VAL A N 1
ATOM 1255 C CA . VAL A 1 178 ? -34.159 41.783 32.276 1.00 19.23 194 VAL A CA 1
ATOM 1256 C C . VAL A 1 178 ? -33.171 41.795 31.167 1.00 23.50 194 VAL A C 1
ATOM 1257 O O . VAL A 1 178 ? -32.158 42.477 31.251 1.00 27.54 194 VAL A O 1
ATOM 1261 N N . VAL A 1 179 ? -33.475 41.079 30.101 1.00 23.25 195 VAL A N 1
ATOM 1262 C CA . VAL A 1 179 ? -32.619 41.085 28.932 1.00 21.58 195 VAL A CA 1
ATOM 1263 C C . VAL A 1 179 ? -33.449 41.665 27.813 1.00 24.70 195 VAL A C 1
ATOM 1264 O O . VAL A 1 179 ? -34.584 41.253 27.606 1.00 25.05 195 VAL A O 1
ATOM 1268 N N . CYS A 1 180 ? -32.882 42.642 27.110 1.00 21.12 196 CYS A N 1
ATOM 1269 C CA . CYS A 1 180 ? -33.558 43.286 25.979 1.00 21.94 196 CYS A CA 1
ATOM 1270 C C . CYS A 1 180 ? -32.821 43.041 24.697 1.00 29.47 196 CYS A C 1
ATOM 1271 O O . CYS A 1 180 ? -31.833 43.702 24.393 1.00 27.91 196 CYS A O 1
ATOM 1274 N N . PRO A 1 181 ? -33.310 42.102 23.916 1.00 27.88 197 PRO A N 1
ATOM 1275 C CA . PRO A 1 181 ? -32.654 41.816 22.665 1.00 22.89 197 PRO A CA 1
ATOM 1276 C C . PRO A 1 181 ? -33.160 42.750 21.580 1.00 30.11 197 PRO A C 1
ATOM 1277 O O . PRO A 1 181 ? -34.253 43.307 21.686 1.00 28.30 197 PRO A O 1
ATOM 1281 N N . GLY A 1 182 ? -32.337 42.936 20.554 1.00 20.62 198 GLY A N 1
ATOM 1282 C CA . GLY A 1 182 ? -32.709 43.701 19.386 1.00 18.36 198 GLY A CA 1
ATOM 1283 C C . GLY A 1 182 ? -33.281 42.658 18.397 1.00 26.81 198 GLY A C 1
ATOM 1284 O O . GLY A 1 182 ? -33.913 41.687 18.807 1.00 26.63 198 GLY A O 1
ATOM 1285 N N . PHE A 1 183 ? -33.045 42.842 17.110 1.00 29.79 199 PHE A N 1
ATOM 1286 C CA . PHE A 1 183 ? -33.527 41.937 16.066 1.00 35.46 199 PHE A CA 1
ATOM 1287 C C . PHE A 1 183 ? -32.719 40.638 16.120 1.00 35.89 199 PHE A C 1
ATOM 1288 O O . PHE A 1 183 ? -31.511 40.601 15.844 1.00 32.78 199 PHE A O 1
ATOM 1296 N N . ILE A 1 184 ? -33.432 39.558 16.382 1.00 29.84 200 ILE A N 1
ATOM 1297 C CA . ILE A 1 184 ? -32.838 38.245 16.428 1.00 30.37 200 ILE A CA 1
ATOM 1298 C C . ILE A 1 184 ? -33.529 37.356 15.392 1.00 30.06 200 ILE A C 1
ATOM 1299 O O . ILE A 1 184 ? -34.741 37.406 15.218 1.00 32.36 200 ILE A O 1
ATOM 1304 N N . ALA A 1 185 ? -32.738 36.607 14.642 1.00 32.01 201 ALA A N 1
ATOM 1305 C CA . ALA A 1 185 ? -33.314 35.739 13.632 1.00 36.16 201 ALA A CA 1
ATOM 1306 C C . ALA A 1 185 ? -34.042 34.572 14.308 1.00 36.72 201 ALA A C 1
ATOM 1307 O O . ALA A 1 185 ? -33.446 33.756 14.992 1.00 37.11 201 ALA A O 1
ATOM 1309 N N . SER A 1 186 ? -35.354 34.525 14.119 1.00 33.50 202 SER A N 1
ATOM 1310 C CA . SER A 1 186 ? -36.185 33.497 14.706 1.00 32.84 202 SER A CA 1
ATOM 1311 C C . SER A 1 186 ? -37.497 33.475 13.943 1.00 37.39 202 SER A C 1
ATOM 1312 O O . SER A 1 186 ? -37.659 34.197 12.957 1.00 31.29 202 SER A O 1
ATOM 1315 N N . ASP A 1 187 ? -38.426 32.633 14.389 1.00 37.97 203 ASP A N 1
ATOM 1316 C CA . ASP A 1 187 ? -39.727 32.537 13.738 1.00 39.11 203 ASP A CA 1
ATOM 1317 C C . ASP A 1 187 ? -40.526 33.842 13.931 1.00 36.86 203 ASP A C 1
ATOM 1318 O O . ASP A 1 187 ? -41.295 34.236 13.064 1.00 35.71 203 ASP A O 1
ATOM 1323 N N . MET A 1 188 ? -40.319 34.504 15.069 1.00 31.07 204 MET A N 1
ATOM 1324 C CA . MET A 1 188 ? -41.033 35.759 15.375 1.00 27.26 204 MET A CA 1
ATOM 1325 C C . MET A 1 188 ? -40.702 36.849 14.385 1.00 33.81 204 MET A C 1
ATOM 1326 O O . MET A 1 188 ? -41.537 37.655 13.990 1.00 37.02 204 MET A O 1
ATOM 1331 N N . THR A 1 189 ? -39.456 36.840 13.981 1.00 30.28 205 THR A N 1
ATOM 1332 C CA . THR A 1 189 ? -38.895 37.810 13.100 1.00 30.91 205 THR A CA 1
ATOM 1333 C C . THR A 1 189 ? -39.136 37.426 11.628 1.00 37.47 205 THR A C 1
ATOM 1334 O O . THR A 1 189 ? -39.291 38.275 10.762 1.00 32.63 205 THR A O 1
ATOM 1338 N N . ALA A 1 190 ? -39.236 36.127 11.379 1.00 40.90 206 ALA A N 1
ATOM 1339 C CA . ALA A 1 190 ? -39.523 35.646 10.043 1.00 41.72 206 ALA A CA 1
ATOM 1340 C C . ALA A 1 190 ? -40.909 36.156 9.649 1.00 44.02 206 ALA A C 1
ATOM 1341 O O . ALA A 1 190 ? -41.196 36.359 8.474 1.00 45.18 206 ALA A O 1
ATOM 1343 N N . LYS A 1 191 ? -41.772 36.410 10.628 1.00 40.13 207 LYS A N 1
ATOM 1344 C CA . LYS A 1 191 ? -43.083 36.896 10.252 1.00 40.14 207 LYS A CA 1
ATOM 1345 C C . LYS A 1 191 ? -43.200 38.304 9.698 1.00 53.41 207 LYS A C 1
ATOM 1346 O O . LYS A 1 191 ? -44.193 38.605 9.038 1.00 63.77 207 LYS A O 1
ATOM 1352 N N . LEU A 1 192 ? -42.216 39.170 9.937 1.00 49.07 208 LEU A N 1
ATOM 1353 C CA . LEU A 1 192 ? -42.347 40.519 9.410 1.00 50.04 208 LEU A CA 1
ATOM 1354 C C . LEU A 1 192 ? -41.988 40.499 7.951 1.00 61.00 208 LEU A C 1
ATOM 1355 O O . LEU A 1 192 ? -42.174 41.457 7.184 1.00 63.63 208 LEU A O 1
ATOM 1360 N N . GLY A 1 193 ? -41.529 39.378 7.342 1.00 54.91 209 GLY A N 1
ATOM 1361 C CA . GLY A 1 193 ? -41.442 39.386 6.129 1.00 53.74 209 GLY A CA 1
ATOM 1362 C C . GLY A 1 193 ? -40.288 40.049 5.336 1.00 63.05 209 GLY A C 1
ATOM 1363 O O . GLY A 1 193 ? -40.259 41.270 5.213 1.00 72.30 209 GLY A O 1
ATOM 1364 N N . GLU A 1 194 ? -39.579 39.481 4.575 1.00 20.00 210 GLU A N 1
ATOM 1365 C CA . GLU A 1 194 ? -38.213 39.715 3.951 1.00 20.00 210 GLU A CA 1
ATOM 1366 C C . GLU A 1 194 ? -37.714 41.149 3.554 1.00 20.00 210 GLU A C 1
ATOM 1367 O O . GLU A 1 194 ? -36.740 41.692 4.078 1.00 20.00 210 GLU A O 1
ATOM 1373 N N . ASP A 1 195 ? -38.755 41.728 2.584 1.00 71.99 211 ASP A N 1
ATOM 1374 C CA . ASP A 1 195 ? -38.393 43.101 2.169 1.00 65.74 211 ASP A CA 1
ATOM 1375 C C . ASP A 1 195 ? -38.204 43.961 3.427 1.00 71.47 211 ASP A C 1
ATOM 1376 O O . ASP A 1 195 ? -37.182 44.649 3.595 1.00 75.14 211 ASP A O 1
ATOM 1378 N N . MET A 1 196 ? -38.943 43.689 4.544 1.00 66.41 212 MET A N 1
ATOM 1379 C CA . MET A 1 196 ? -38.928 44.435 5.830 1.00 65.08 212 MET A CA 1
ATOM 1380 C C . MET A 1 196 ? -37.688 44.083 6.649 1.00 65.91 212 MET A C 1
ATOM 1381 O O . MET A 1 196 ? -37.014 44.978 7.236 1.00 61.21 212 MET A O 1
ATOM 1386 N N . GLU A 1 197 ? -37.357 42.803 6.658 1.00 64.29 213 GLU A N 1
ATOM 1387 C CA . GLU A 1 197 ? -36.189 42.293 7.358 1.00 63.74 213 GLU A CA 1
ATOM 1388 C C . GLU A 1 197 ? -34.917 42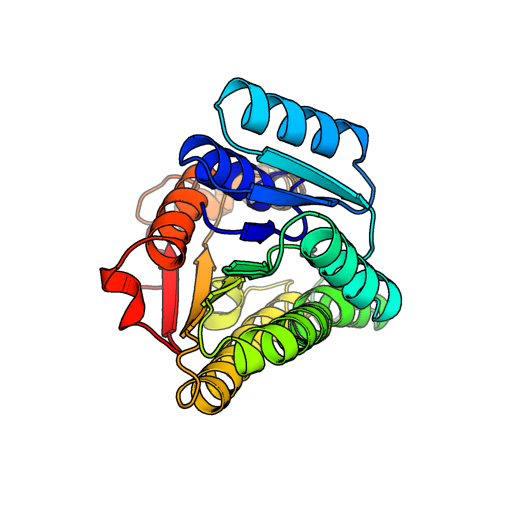.941 6.829 1.00 68.13 213 GLU A C 1
ATOM 1389 O O . GLU A 1 197 ? -34.032 43.326 7.599 1.00 69.12 213 GLU A O 1
ATOM 1395 N N . LYS A 1 198 ? -34.861 43.117 5.517 1.00 63.35 214 LYS A N 1
ATOM 1396 C CA . LYS A 1 198 ? -33.741 43.785 4.876 1.00 62.59 214 LYS A CA 1
ATOM 1397 C C . LYS A 1 198 ? -33.711 45.248 5.286 1.00 61.13 214 LYS A C 1
ATOM 1398 O O . LYS A 1 198 ? -32.662 45.794 5.626 1.00 63.98 214 LYS A O 1
ATOM 1400 N N . LYS A 1 199 ? -34.878 45.876 5.293 1.00 53.82 215 LYS A N 1
ATOM 1401 C CA . LYS A 1 199 ? -34.977 47.266 5.679 1.00 55.00 215 LYS A CA 1
ATOM 1402 C C . LYS A 1 199 ? -34.397 47.470 7.077 1.00 63.87 215 LYS A C 1
ATOM 1403 O O . LYS A 1 199 ? -33.612 48.383 7.306 1.00 70.27 215 LYS A O 1
ATOM 1405 N N . ILE A 1 200 ? -34.774 46.599 7.995 1.00 53.97 216 ILE A N 1
ATOM 1406 C CA . ILE A 1 200 ? -34.302 46.697 9.369 1.00 48.86 216 ILE A CA 1
ATOM 1407 C C . ILE A 1 200 ? -32.785 46.514 9.483 1.00 47.72 216 ILE A C 1
ATOM 1408 O O . ILE A 1 200 ? -32.133 47.103 10.341 1.00 43.44 216 ILE A O 1
ATOM 1413 N N . LEU A 1 201 ? -32.230 45.711 8.587 1.00 44.14 217 LEU A N 1
ATOM 1414 C CA . LEU A 1 201 ? -30.809 45.417 8.595 1.00 45.34 217 LEU A CA 1
ATOM 1415 C C . LEU A 1 201 ? -29.875 46.628 8.345 1.00 58.00 217 LEU A C 1
ATOM 1416 O O . LEU A 1 201 ? -28.704 46.612 8.741 1.00 58.21 217 LEU A O 1
ATOM 1421 N N . GLY A 1 202 ? -30.393 47.667 7.706 1.00 55.12 218 GLY A N 1
ATOM 1422 C CA . GLY A 1 202 ? -29.569 48.843 7.441 1.00 53.13 218 GLY A CA 1
ATOM 1423 C C . GLY A 1 202 ? -29.674 49.808 8.593 1.00 58.19 218 GLY A C 1
ATOM 1424 O O . GLY A 1 202 ? -29.114 50.896 8.575 1.00 72.14 218 GLY A O 1
ATOM 1425 N N . THR A 1 203 ? -30.423 49.407 9.597 1.00 45.71 219 THR A N 1
ATOM 1426 C CA . THR A 1 203 ? -30.687 50.202 10.786 1.00 42.17 219 THR A CA 1
ATOM 1427 C C . THR A 1 203 ? -29.761 49.769 11.940 1.00 44.38 219 THR A C 1
ATOM 1428 O O . THR A 1 203 ? -29.615 50.466 12.969 1.00 42.27 219 THR A O 1
ATOM 1432 N N . ILE A 1 204 ? -29.141 48.606 11.743 1.00 35.29 220 ILE A N 1
ATOM 1433 C CA . ILE A 1 204 ? -28.272 47.980 12.734 1.00 33.83 220 ILE A CA 1
ATOM 1434 C C . ILE A 1 204 ? -26.811 48.310 12.490 1.00 36.35 220 ILE A C 1
ATOM 1435 O O . ILE A 1 204 ? -26.213 47.826 11.536 1.00 40.93 220 ILE A O 1
ATOM 1440 N N . PRO A 1 205 ? -26.245 49.132 13.362 1.00 29.95 221 PRO A N 1
ATOM 1441 C CA . PRO A 1 205 ? -24.854 49.551 13.235 1.00 29.99 221 PRO A CA 1
ATOM 1442 C C . PRO A 1 205 ? -23.929 48.375 12.945 1.00 31.13 221 PRO A C 1
ATOM 1443 O O . PRO A 1 205 ? -23.096 48.457 12.053 1.00 33.30 221 PRO A O 1
ATOM 1447 N N . LEU A 1 206 ? -24.063 47.282 13.685 1.00 32.26 222 LEU A N 1
ATOM 1448 C CA . LEU A 1 206 ? -23.198 46.115 13.425 1.00 33.44 222 LEU A CA 1
ATOM 1449 C C . LEU A 1 206 ? -23.565 45.329 12.152 1.00 36.47 222 LEU A C 1
ATOM 1450 O O . LEU A 1 206 ? -22.949 44.325 11.841 1.00 38.03 222 LEU A O 1
ATOM 1455 N N . GLY A 1 207 ? -24.571 45.828 11.414 1.00 34.19 223 GLY A N 1
ATOM 1456 C CA . GLY A 1 207 ? -25.037 45.234 10.147 1.00 36.98 223 GLY A CA 1
ATOM 1457 C C . GLY A 1 207 ? -25.168 43.714 10.132 1.00 48.28 223 GLY A C 1
ATOM 1458 O O . GLY A 1 207 ? -24.690 43.039 9.230 1.00 50.40 223 GLY A O 1
ATOM 1459 N N . ARG A 1 208 ? -25.860 43.189 11.133 1.00 45.33 224 ARG A N 1
ATOM 1460 C CA . ARG A 1 208 ? -26.018 41.756 11.292 1.00 38.28 224 ARG A CA 1
ATOM 1461 C C . ARG A 1 208 ? -27.230 41.581 12.198 1.00 36.01 224 ARG A C 1
ATOM 1462 O O . ARG A 1 208 ? -27.435 42.371 13.135 1.00 34.52 224 ARG A O 1
ATOM 1470 N N . THR A 1 209 ? -28.059 40.583 11.930 1.00 34.92 225 THR A N 1
ATOM 1471 C CA . THR A 1 209 ? -29.198 40.341 12.810 1.00 32.12 225 THR A CA 1
ATOM 1472 C C . THR A 1 209 ? -28.570 39.451 13.873 1.00 33.50 225 THR A C 1
ATOM 1473 O O . THR A 1 209 ? -27.541 38.845 13.634 1.00 34.62 225 THR A O 1
ATOM 1477 N N . GLY A 1 210 ? -29.118 39.444 15.072 1.00 23.90 226 GLY A N 1
ATOM 1478 C CA . GLY A 1 210 ? -28.543 38.635 16.132 1.00 21.32 226 GLY A CA 1
ATOM 1479 C C . GLY A 1 210 ? -29.063 37.212 16.011 1.00 31.37 226 GLY A C 1
ATOM 1480 O O . GLY A 1 210 ? -30.013 36.964 15.271 1.00 29.28 226 GLY A O 1
ATOM 1481 N N . GLN A 1 211 ? -28.436 36.277 16.727 1.00 28.13 227 GLN A N 1
ATOM 1482 C CA . GLN A 1 211 ? -28.846 34.885 16.711 1.00 23.40 227 GLN A CA 1
ATOM 1483 C C . GLN A 1 211 ? -29.336 34.505 18.070 1.00 29.77 227 GLN A C 1
ATOM 1484 O O . GLN A 1 211 ? -28.915 35.081 19.081 1.00 30.26 227 GLN A O 1
ATOM 1490 N N . PRO A 1 212 ? -30.199 33.506 18.107 1.00 31.02 228 PRO A N 1
ATOM 1491 C CA . PRO A 1 212 ? -30.724 33.040 19.374 1.00 29.03 228 PRO A CA 1
ATOM 1492 C C . PRO A 1 212 ? -29.582 32.687 20.344 1.00 27.63 228 PRO A C 1
ATOM 1493 O O . PRO A 1 212 ? -29.692 32.861 21.570 1.00 27.28 228 PRO A O 1
ATOM 1497 N N . GLU A 1 213 ? -28.472 32.210 19.795 1.00 25.03 229 GLU A N 1
ATOM 1498 C CA . GLU A 1 213 ? -27.358 31.833 20.653 1.00 32.59 229 GLU A CA 1
ATOM 1499 C C . GLU A 1 213 ? -26.707 33.032 21.298 1.00 33.39 229 GLU A C 1
ATOM 1500 O O . GLU A 1 213 ? -26.165 32.940 22.403 1.00 34.18 229 GLU A O 1
ATOM 1506 N N . ASN A 1 214 ? -26.824 34.171 20.646 1.00 28.41 230 ASN A N 1
ATOM 1507 C CA . ASN A 1 214 ? -26.274 35.381 21.227 1.00 28.76 230 ASN A CA 1
ATOM 1508 C C . ASN A 1 214 ? -27.019 35.679 22.524 1.00 26.60 230 ASN A C 1
ATOM 1509 O O . ASN A 1 214 ? -26.401 35.888 23.564 1.00 26.60 230 ASN A O 1
ATOM 1514 N N . VAL A 1 215 ? -28.347 35.622 22.482 1.00 24.25 231 VAL A N 1
ATOM 1515 C CA . VAL A 1 215 ? -29.130 35.890 23.692 1.00 23.84 231 VAL A CA 1
ATOM 1516 C C . VAL A 1 215 ? -28.858 34.852 24.771 1.00 25.80 231 VAL A C 1
ATOM 1517 O O . VAL A 1 215 ? -28.691 35.181 25.945 1.00 31.70 231 VAL A O 1
ATOM 1521 N N . ALA A 1 216 ? -28.814 33.589 24.362 1.00 26.78 232 ALA A N 1
ATOM 1522 C CA . ALA A 1 216 ? -28.566 32.509 25.309 1.00 25.98 232 ALA A CA 1
ATOM 1523 C C . ALA A 1 216 ? -27.257 32.717 26.053 1.00 28.12 232 ALA A C 1
ATOM 1524 O O . ALA A 1 216 ? -27.170 32.485 27.262 1.00 29.83 232 ALA A O 1
ATOM 1526 N N . GLY A 1 217 ? -26.239 33.169 25.333 1.00 26.35 233 GLY A N 1
ATOM 1527 C CA . GLY A 1 217 ? -24.939 33.395 25.958 1.00 25.93 233 GLY A CA 1
ATOM 1528 C C . GLY A 1 217 ? -25.067 34.364 27.115 1.00 30.73 233 GLY A C 1
ATOM 1529 O O . GLY A 1 217 ? -24.570 34.116 28.220 1.00 30.17 233 GLY A O 1
ATOM 1530 N N . LEU A 1 218 ? -25.753 35.472 26.870 1.00 25.11 234 LEU A N 1
ATOM 1531 C CA . LEU A 1 218 ? -25.924 36.471 27.914 1.00 21.74 234 LEU A CA 1
ATOM 1532 C C . LEU A 1 218 ? -26.799 35.946 29.068 1.00 26.24 234 LEU A C 1
ATOM 1533 O O . LEU A 1 218 ? -26.531 36.202 30.248 1.00 26.75 234 LEU A O 1
ATOM 1538 N N . VAL A 1 219 ? -27.833 35.198 28.721 1.00 29.24 235 VAL A N 1
ATOM 1539 C CA . VAL A 1 219 ? -28.730 34.660 29.754 1.00 24.36 235 VAL A CA 1
ATOM 1540 C C . VAL A 1 219 ? -27.970 33.676 30.595 1.00 20.42 235 VAL A C 1
ATOM 1541 O O . VAL A 1 219 ? -28.140 33.603 31.829 1.00 27.94 235 VAL A O 1
ATOM 1545 N N . GLU A 1 220 ? -27.130 32.887 29.939 1.00 20.93 236 GLU A N 1
ATOM 1546 C CA . GLU A 1 220 ? -26.344 31.910 30.677 1.00 27.48 236 GLU A CA 1
ATOM 1547 C C . GLU A 1 220 ? -25.433 32.599 31.713 1.00 29.57 236 GLU A C 1
ATOM 1548 O O . GLU A 1 220 ? -25.318 32.146 32.859 1.00 24.66 236 GLU A O 1
ATOM 1554 N N . PHE A 1 221 ? -24.808 33.708 31.303 1.00 29.84 237 PHE A N 1
ATOM 1555 C CA . PHE A 1 221 ? -23.969 34.465 32.230 1.00 26.26 237 PHE A CA 1
ATOM 1556 C C . PHE A 1 221 ? -24.794 34.918 33.434 1.00 27.17 237 PHE A C 1
ATOM 1557 O O . PHE A 1 221 ? -24.450 34.675 34.583 1.00 29.37 237 PHE A O 1
ATOM 1565 N N . LEU A 1 222 ? -25.926 35.545 33.160 1.00 24.30 238 LEU A N 1
ATOM 1566 C CA . LEU A 1 222 ? -26.782 36.000 34.242 1.00 23.59 238 LEU A CA 1
ATOM 1567 C C . LEU A 1 222 ? -27.312 34.876 35.128 1.00 32.28 238 LEU A C 1
ATOM 1568 O O . LEU A 1 222 ? -27.549 35.053 36.320 1.00 31.54 238 LEU A O 1
ATOM 1573 N N . ALA A 1 223 ? -27.548 33.709 34.542 1.00 33.05 239 ALA A N 1
ATOM 1574 C CA . ALA A 1 223 ? -28.135 32.611 35.303 1.00 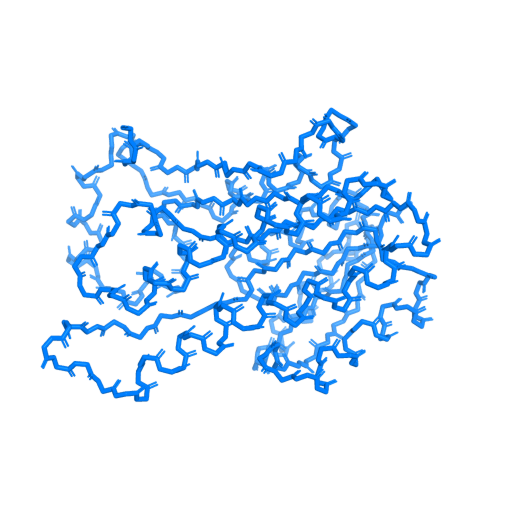27.90 239 ALA A CA 1
ATOM 1575 C C . ALA A 1 223 ? -27.166 31.829 36.116 1.00 31.40 239 ALA A C 1
ATOM 1576 O O . ALA A 1 223 ? -27.504 31.353 37.187 1.00 36.47 239 ALA A O 1
ATOM 1578 N N . LEU A 1 224 ? -25.960 31.652 35.585 1.00 27.28 240 LEU A N 1
ATOM 1579 C CA . LEU A 1 224 ? -24.974 30.789 36.232 1.00 31.08 240 LEU A CA 1
ATOM 1580 C C . LEU A 1 224 ? -23.765 31.433 36.907 1.00 42.31 240 LEU A C 1
ATOM 1581 O O . LEU A 1 224 ? -23.231 30.900 37.876 1.00 42.82 240 LEU A O 1
ATOM 1586 N N . SER A 1 225 ? -23.334 32.563 36.373 1.00 38.37 241 SER A N 1
ATOM 1587 C CA . SER A 1 225 ? -22.151 33.267 36.874 1.00 35.75 241 SER A CA 1
ATOM 1588 C C . SER A 1 225 ? -22.202 33.701 38.343 1.00 33.90 241 SER A C 1
ATOM 1589 O O . SER A 1 225 ? -23.216 34.242 38.800 1.00 35.46 241 SER A O 1
ATOM 1592 N N . PRO A 1 226 ? -21.115 33.485 39.073 1.00 32.50 242 PRO A N 1
ATOM 1593 C CA . PRO A 1 226 ? -21.068 33.904 40.472 1.00 33.40 242 PRO A CA 1
ATOM 1594 C C . PRO A 1 226 ? -21.082 35.421 40.472 1.00 39.19 242 PRO A C 1
ATOM 1595 O O . PRO A 1 226 ? -21.615 36.053 41.387 1.00 39.21 242 PRO A O 1
ATOM 1599 N N . ALA A 1 227 ? -20.507 36.010 39.422 1.00 32.00 243 ALA A N 1
ATOM 1600 C CA . ALA A 1 227 ? -20.455 37.475 39.289 1.00 31.39 243 ALA A CA 1
ATOM 1601 C C . ALA A 1 227 ? -21.865 38.083 39.212 1.00 36.13 243 ALA A C 1
ATOM 1602 O O . ALA A 1 227 ? -22.156 39.109 39.828 1.00 32.28 243 ALA A O 1
ATOM 1604 N N . ALA A 1 228 ? -22.734 37.431 38.459 1.00 32.25 244 ALA A N 1
ATOM 1605 C CA . ALA A 1 228 ? -24.091 37.910 38.292 1.00 29.57 244 ALA A CA 1
ATOM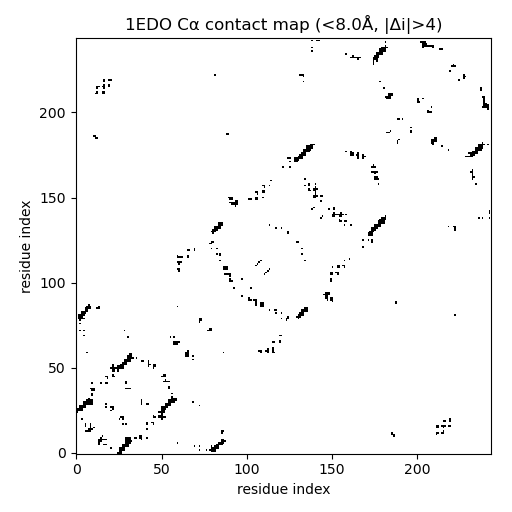 1606 C C . ALA A 1 228 ? -24.923 37.891 39.567 1.00 33.94 244 ALA A C 1
ATOM 1607 O O . ALA A 1 228 ? -26.068 38.341 39.557 1.00 37.54 244 ALA A O 1
ATOM 1609 N N . SER A 1 229 ? -24.369 37.405 40.660 1.00 31.69 245 SER A N 1
ATOM 1610 C CA . SER A 1 229 ? -25.129 37.397 41.903 1.00 32.82 245 SER A CA 1
ATOM 1611 C C . SER A 1 229 ? -25.150 38.801 42.504 1.00 29.87 245 SER A C 1
ATOM 1612 O O . SER A 1 229 ? -25.854 39.065 43.460 1.00 31.77 245 SER A O 1
ATOM 1615 N N . TYR A 1 230 ? -24.366 39.693 41.929 1.00 26.94 246 TYR A N 1
ATOM 1616 C CA . TYR A 1 230 ? -24.320 41.055 42.416 1.00 29.14 246 TYR A CA 1
ATOM 1617 C C . TYR A 1 230 ? -25.100 42.005 41.503 1.00 30.65 246 TYR A C 1
ATOM 1618 O O . TYR A 1 230 ? -25.140 43.212 41.727 1.00 33.01 246 TYR A O 1
ATOM 1627 N N . ILE A 1 231 ? -25.722 41.435 40.485 1.00 23.02 247 ILE A N 1
ATOM 1628 C CA . ILE A 1 231 ? -26.514 42.202 39.536 1.00 21.13 247 ILE A CA 1
ATOM 1629 C C . ILE A 1 231 ? -28.036 42.023 39.745 1.00 32.07 247 ILE A C 1
ATOM 1630 O O . ILE A 1 231 ? -28.530 40.896 39.639 1.00 35.07 247 ILE A O 1
ATOM 1635 N N . THR A 1 232 ? -28.767 43.108 40.009 1.00 29.87 248 THR A N 1
ATOM 1636 C CA . THR A 1 232 ? -30.248 43.060 40.111 1.00 33.57 248 THR A CA 1
ATOM 1637 C C . THR A 1 232 ? -30.867 44.319 39.623 1.00 35.11 248 THR A C 1
ATOM 1638 O O . THR A 1 232 ? -30.272 45.394 39.742 1.00 34.70 248 THR A O 1
ATOM 1642 N N . GLY A 1 233 ? -32.117 44.195 39.238 1.00 27.15 249 GLY A N 1
ATOM 1643 C CA . GLY A 1 233 ? -32.935 45.308 38.789 1.00 24.04 249 GLY A CA 1
ATOM 1644 C C . GLY A 1 233 ? -32.412 46.011 37.557 1.00 23.37 249 GLY A C 1
ATOM 1645 O O . GLY A 1 233 ? -32.756 47.167 37.345 1.00 27.87 249 GLY A O 1
ATOM 1646 N N . GLN A 1 234 ? -31.643 45.319 36.740 1.00 22.10 250 GLN A N 1
ATOM 1647 C CA . GLN A 1 234 ? -31.104 45.953 35.547 1.00 23.15 250 GLN A CA 1
ATOM 1648 C C . GLN A 1 234 ? -31.610 45.355 34.266 1.00 25.85 250 GLN A C 1
ATOM 1649 O O . GLN A 1 234 ? -32.029 44.215 34.232 1.00 27.64 250 GLN A O 1
ATOM 1655 N N . ALA A 1 235 ? -31.538 46.139 33.193 1.00 23.40 251 ALA A N 1
ATOM 1656 C CA . ALA A 1 235 ? -31.923 45.684 31.867 1.00 20.90 251 ALA A CA 1
ATOM 1657 C C . ALA A 1 235 ? -30.643 45.648 31.053 1.00 28.89 251 ALA A C 1
ATOM 1658 O O . ALA A 1 235 ? -29.859 46.583 31.078 1.00 32.97 251 ALA A O 1
ATOM 1660 N N . PHE A 1 236 ? -30.427 44.538 30.357 1.00 26.83 252 PHE A N 1
ATOM 1661 C CA . PHE A 1 236 ? -29.215 44.326 29.580 1.00 22.70 252 PHE A CA 1
ATOM 1662 C C . PHE A 1 236 ? -29.569 44.199 28.119 1.00 27.87 252 PHE A C 1
ATOM 1663 O O . PHE A 1 236 ? -30.325 43.310 27.729 1.00 28.74 252 PHE A O 1
ATOM 1671 N N . THR A 1 237 ? -29.030 45.095 27.311 1.00 24.52 253 THR A N 1
ATOM 1672 C CA . THR A 1 237 ? -29.366 45.135 25.905 1.00 21.74 253 THR A CA 1
ATOM 1673 C C . THR A 1 237 ? -28.321 44.549 24.951 1.00 30.23 253 THR A C 1
ATOM 1674 O O . THR A 1 237 ? -27.159 44.958 25.001 1.00 27.12 253 THR A O 1
ATOM 1678 N N . ILE A 1 238 ? -28.764 43.596 24.097 1.00 25.97 254 ILE A N 1
ATOM 1679 C CA . ILE A 1 238 ? -27.935 42.905 23.035 1.00 25.72 254 ILE A CA 1
ATOM 1680 C C . ILE A 1 238 ? -28.695 43.216 21.767 1.00 27.03 254 ILE A C 1
ATOM 1681 O O . ILE A 1 238 ? -29.672 42.515 21.437 1.00 25.11 254 ILE A O 1
ATOM 1686 N N . ASP A 1 239 ? -28.292 44.244 21.068 1.00 23.57 255 ASP A N 1
ATOM 1687 C CA . ASP A 1 239 ? -29.063 44.642 19.920 1.00 23.79 255 ASP A CA 1
ATOM 1688 C C . ASP A 1 239 ? -28.222 45.096 18.781 1.00 25.30 255 ASP A C 1
ATOM 1689 O O . ASP A 1 239 ? -28.712 45.727 17.867 1.00 27.90 255 ASP A O 1
ATOM 1694 N N . GLY A 1 240 ? -26.936 44.811 18.843 1.00 23.32 256 GLY A N 1
ATOM 1695 C CA . GLY A 1 240 ? -26.041 45.193 17.752 1.00 21.08 256 GLY A CA 1
ATOM 1696 C C . GLY A 1 240 ? -25.974 46.699 17.460 1.00 24.73 256 GLY A C 1
ATOM 1697 O O . GLY A 1 240 ? -25.549 47.121 16.364 1.00 27.46 256 GLY A O 1
ATOM 1698 N N . GLY A 1 241 ? -26.377 47.520 18.415 1.00 25.07 257 GLY A N 1
ATOM 1699 C CA . GLY A 1 241 ? -26.267 48.951 18.247 1.00 22.60 257 GLY A CA 1
ATOM 1700 C C . GLY A 1 241 ? -27.533 49.769 18.022 1.00 29.79 257 GLY A C 1
ATOM 1701 O O . GLY A 1 241 ? -27.456 50.984 17.970 1.00 28.70 257 GLY A O 1
ATOM 1702 N N . ILE A 1 242 ? -28.707 49.140 17.931 1.00 26.39 258 ILE A N 1
ATOM 1703 C CA . ILE A 1 242 ? -29.931 49.944 17.730 1.00 29.56 258 ILE A CA 1
ATOM 1704 C C . ILE A 1 242 ? -30.223 51.004 18.771 1.00 31.93 258 ILE A C 1
ATOM 1705 O O . ILE A 1 242 ? -30.599 52.104 18.441 1.00 40.43 258 ILE A O 1
ATOM 1710 N N . ALA A 1 243 ? -30.270 50.579 20.028 1.00 25.44 259 ALA A N 1
ATOM 1711 C CA . ALA A 1 243 ? -30.623 51.472 21.100 1.00 25.04 259 ALA A CA 1
ATOM 1712 C C . ALA A 1 243 ? -29.448 52.136 21.807 1.00 28.33 259 ALA A C 1
ATOM 1713 O O . ALA A 1 243 ? -29.448 52.284 23.033 1.00 37.68 259 ALA A O 1
ATOM 1715 N N . ILE A 1 244 ? -28.517 52.656 21.035 1.00 30.23 260 ILE A N 1
ATOM 1716 C CA . ILE A 1 244 ? -27.401 53.426 21.615 1.00 38.14 260 ILE A CA 1
ATOM 1717 C C . ILE A 1 244 ? -27.953 54.835 21.811 1.00 33.56 260 ILE A C 1
ATOM 1718 O O . ILE A 1 244 ? -28.203 55.199 22.978 1.00 47.90 260 ILE A O 1
#

Sequence (244 aa):
SPVVVVTGASRGIGKAIALSLGKAGCKVLVNYARSAKAAEEVSKQIEAYGGQAITFGGDVSKEADVEAMMKTAIDAWGTIDVVVNNAGITRDTLLIRMKKSQWDEVIDLNLTGVFLCTQAATKIMMKKRKGRIINIASVVGLIGNIGQANYAAAKAGVIGFSKTAAREGASRNINVNVVCPGFIASDMTAKLGEDMEKKILGTIPLGRTGQPENVAGLVEFLALSPAASYITGQAFTIDGGIAI

Secondary structure (DSSP, 8-state):
--EEEETT-SSHHHHHHHHHHHHTT-EEEEEESS-HHHHHHHHHHHHHHT-EEEEEE--TTSHHHHHHHHHHHHHHSS--SEEEE---------GGG--HHHHHHHHIIIIIHHHHHHHHHHHHHHHHT-EEEEEE--THHHH--TT-HHHHHHHHHHHHHHHHHHHHHHTTTEEEEEEEE-SB-SHHHHTT-HHHHHHHHTS-TT-S-B-HHHHHHHHHHHHH-SGGGG--S-EEEESTTTT-

Foldseek 3Di:
DAEEEFAQCLWFLSVLLLLVVLLVAEAYEAEHAPPPVSSVVSQVNSVVNNHHYDYAHAQLLDLVSLLVSLVVSCVVPPAHAEYELDDAAAQFDAPVPDDVVNLCVRQSRLASSLVSNLVSNLVRLLVVLHHEYEYEAACCLVVNDGRGPSSVVSRVNNLVVQLVSQVVSVVSLYAGEYEHEAAEDTPRNCVVDDVVNVVVQVLAPQSDGHYSNVVSVVVCCCRPPPVNSPDHSYYHYHYNPNND

B-factor: mean 36.82, std 13.88, range [15.4, 99.45]

Nearest PDB structures (foldseek):
  2cdh-assembly1_G  TM=1.004E+00  e=8.798E-46  Thermomyces lanuginosus
  4jro-assembly1_C  TM=9.786E-01  e=4.284E-31  Listeria monocytogenes EGD-e
  2uvd-assembly2_F  TM=9.806E-01  e=1.062E-30  Bacillus anthracis str. Ames
  3osu-assembly1_A  TM=9.712E-01  e=2.221E-30  Staphylococcus aureus subsp. aureus Mu50
  3vzr-assembly1_B  TM=9.340E-01  e=6.205E-25  Cupriavidus necator H16

Organism: Brassica napus (NCBI:txid3708)

Radius of gyration: 17.0 Å; Cα contacts (8 Å, |Δi|>4): 513; chains: 1; bounding box: 38×40×49 Å

Solvent-accessible surface area: 11086 Å² total; per-residue (Å²): 96,46,4,0,0,0,2,20,0,10,135,23,32,0,70,10,0,0,34,31,0,0,60,56,25,1,45,0,0,0,3,39,82,97,36,50,75,28,0,53,114,0,14,60,79,0,97,98,121,60,5,96,15,60,45,34,37,9,47,10,36,110,81,74,39,0,97,39,0,5,136,36,0,60,100,48,26,74,47,2,49,4,0,0,5,22,21,34,48,6,90,77,24,68,124,153,168,34,138,153,60,39,91,42,77,0,29,71,27,1,47,54,1,9,81,18,1,4,72,16,0,30,148,40,0,50,92,62,50,48,10,36,0,2,0,9,4,10,9,20,14,86,95,32,81,156,17,21,38,0,13,18,38,0,10,42,24,0,18,41,56,1,104,71,18,7,198,123,2,63,105,123,96,3,16,2,5,4,0,0,8,17,28,13,37,29,78,85,17,61,122,63,32,142,89,106,45,62,67,41,73,79,78,9,86,109,49,155,29,19,79,16,112,74,1,3,40,40,0,54,86,4,4,56,19,116,62,1,61,206,36,53,13,100,38,57,62,49,21,26,16,48,32,185

CATH classification: 3.40.50.720